Protein AF-H3HCV7-F1 (afdb_monomer_lite)

Structure (mmCIF, N/CA/C/O backbone):
data_AF-H3HCV7-F1
#
_entry.id   AF-H3HCV7-F1
#
loop_
_atom_site.group_PDB
_atom_site.id
_atom_site.type_symbol
_atom_site.label_atom_id
_atom_site.label_alt_id
_atom_site.label_comp_id
_atom_site.label_asym_id
_atom_site.label_entity_id
_atom_site.label_seq_id
_atom_site.pdbx_PDB_ins_code
_atom_site.Cartn_x
_atom_site.Cartn_y
_atom_site.Cartn_z
_atom_site.occupancy
_atom_site.B_iso_or_equiv
_atom_site.auth_seq_id
_atom_site.auth_comp_id
_atom_site.auth_asym_id
_atom_site.auth_atom_id
_atom_site.pdbx_PDB_model_num
ATOM 1 N N . MET A 1 1 ? 16.812 8.229 -3.608 1.00 71.81 1 MET A N 1
AT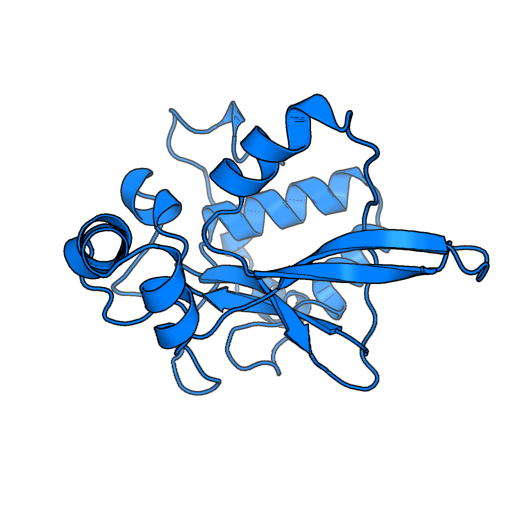OM 2 C CA . MET A 1 1 ? 15.689 8.668 -2.759 1.00 71.81 1 MET A CA 1
ATOM 3 C C . MET A 1 1 ? 15.309 7.477 -1.926 1.00 71.81 1 MET A C 1
ATOM 5 O O . MET A 1 1 ? 15.261 6.382 -2.473 1.00 71.81 1 MET A O 1
ATOM 9 N N . ASP A 1 2 ? 15.093 7.713 -0.645 1.00 94.00 2 ASP A N 1
ATOM 10 C CA . ASP A 1 2 ? 14.710 6.685 0.314 1.00 94.00 2 ASP A CA 1
ATOM 11 C C . ASP A 1 2 ? 13.186 6.682 0.446 1.00 94.00 2 ASP A C 1
ATOM 13 O O . ASP A 1 2 ? 12.531 7.689 0.150 1.00 94.00 2 ASP A O 1
ATOM 17 N N . PHE A 1 3 ? 12.616 5.552 0.851 1.00 97.62 3 PHE A N 1
ATOM 18 C CA . PHE A 1 3 ? 11.173 5.334 0.846 1.00 97.62 3 PHE A CA 1
ATOM 19 C C . PHE A 1 3 ? 10.727 4.634 2.123 1.00 97.62 3 PHE A C 1
ATOM 21 O O . PHE A 1 3 ? 11.498 3.933 2.776 1.00 97.62 3 PHE A O 1
ATOM 28 N N . ARG A 1 4 ? 9.438 4.761 2.430 1.00 97.75 4 ARG A N 1
ATOM 29 C CA . ARG A 1 4 ? 8.756 3.955 3.450 1.00 97.75 4 ARG A CA 1
ATOM 30 C C . ARG A 1 4 ? 7.468 3.361 2.901 1.00 97.75 4 ARG A C 1
ATOM 32 O O . ARG A 1 4 ? 6.893 3.910 1.960 1.00 97.75 4 ARG A O 1
ATOM 39 N N . ARG A 1 5 ? 6.987 2.293 3.536 1.00 98.25 5 ARG A N 1
ATOM 40 C CA . ARG A 1 5 ? 5.665 1.706 3.280 1.00 98.25 5 ARG A CA 1
ATOM 41 C C . ARG A 1 5 ? 4.616 2.342 4.190 1.00 98.25 5 ARG A C 1
ATOM 43 O O . ARG A 1 5 ? 4.835 2.437 5.398 1.00 98.25 5 ARG A O 1
ATOM 50 N N . VAL A 1 6 ? 3.477 2.753 3.632 1.00 98.31 6 VAL A N 1
ATOM 51 C CA . VAL A 1 6 ? 2.380 3.368 4.398 1.00 98.31 6 VAL A CA 1
ATOM 52 C C . VAL A 1 6 ? 1.021 2.821 3.972 1.00 98.31 6 VAL A C 1
ATOM 54 O O . VAL A 1 6 ? 0.750 2.664 2.779 1.00 98.31 6 VAL A O 1
ATOM 57 N N . PHE A 1 7 ? 0.139 2.591 4.942 1.00 98.62 7 PHE A N 1
ATOM 58 C CA . PHE A 1 7 ? -1.283 2.365 4.696 1.00 98.62 7 PHE A CA 1
ATOM 59 C C . PHE A 1 7 ? -2.032 3.703 4.696 1.00 98.62 7 PHE A C 1
ATOM 61 O O . PHE A 1 7 ? -2.565 4.111 5.727 1.00 98.62 7 PHE A O 1
ATOM 68 N N . ALA A 1 8 ? -2.045 4.409 3.559 1.00 96.75 8 ALA A N 1
ATOM 69 C CA . ALA A 1 8 ? -2.558 5.785 3.496 1.00 96.75 8 ALA A CA 1
ATOM 70 C C . ALA A 1 8 ? -3.374 6.136 2.242 1.00 96.75 8 ALA A C 1
ATOM 72 O O . ALA A 1 8 ? -3.483 7.311 1.914 1.00 96.75 8 ALA A O 1
ATOM 73 N N . HIS A 1 9 ? -3.931 5.161 1.525 1.00 97.69 9 HIS A N 1
ATOM 74 C CA . HIS A 1 9 ? -4.853 5.448 0.423 1.00 97.69 9 HIS A CA 1
ATOM 75 C C . HIS A 1 9 ? -5.924 4.360 0.314 1.00 97.69 9 HIS A C 1
ATOM 77 O O . HIS A 1 9 ? -5.607 3.188 0.519 1.00 97.69 9 HIS A O 1
ATOM 83 N N . PRO A 1 10 ? -7.184 4.694 0.004 1.00 97.38 10 PRO A N 1
ATOM 84 C CA . PRO A 1 10 ? -8.192 3.703 -0.323 1.00 97.38 10 PRO A CA 1
ATOM 85 C C . PRO A 1 10 ? -7.908 3.081 -1.691 1.00 97.38 10 PRO A C 1
ATOM 87 O O . PRO A 1 10 ? -7.696 3.796 -2.666 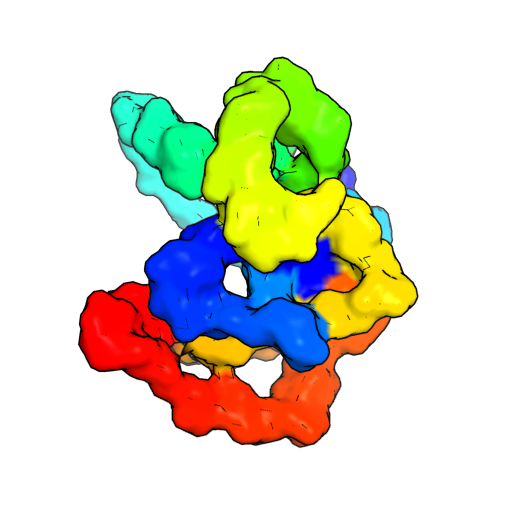1.00 97.38 10 PRO A O 1
ATOM 90 N N . ALA A 1 11 ? -7.986 1.755 -1.785 1.00 95.19 11 ALA A N 1
ATOM 91 C CA . ALA A 1 11 ? -8.005 1.071 -3.075 1.00 95.19 11 ALA A CA 1
ATOM 92 C C . ALA A 1 11 ? -9.456 0.833 -3.510 1.00 95.19 11 ALA A C 1
ATOM 94 O O . ALA A 1 11 ? -10.235 0.210 -2.780 1.00 95.19 11 ALA A O 1
ATOM 95 N N . SER A 1 12 ? -9.828 1.290 -4.709 1.00 94.94 12 SER A N 1
ATOM 96 C CA . SER A 1 12 ? -11.204 1.169 -5.234 1.00 94.94 12 SER A CA 1
ATOM 97 C C . SER A 1 12 ? -11.702 -0.282 -5.241 1.00 94.94 12 SER A C 1
ATOM 99 O O . SER A 1 12 ? -12.865 -0.574 -4.948 1.00 94.94 12 SER A O 1
ATOM 101 N N . ILE A 1 13 ? -10.789 -1.221 -5.491 1.00 95.44 13 ILE A N 1
ATOM 102 C CA . ILE A 1 13 ? -11.070 -2.654 -5.513 1.00 95.44 13 ILE A CA 1
ATOM 103 C C . ILE A 1 13 ? -11.541 -3.196 -4.152 1.00 95.44 13 ILE A C 1
ATOM 105 O O . ILE A 1 13 ? -12.277 -4.181 -4.114 1.00 95.44 13 ILE A O 1
ATOM 109 N N . PHE A 1 14 ? -11.182 -2.569 -3.026 1.00 97.44 14 PHE A N 1
ATOM 110 C CA . PHE A 1 14 ? -11.647 -3.002 -1.702 1.00 97.44 14 PHE A CA 1
ATOM 111 C C . PHE A 1 14 ? -13.138 -2.727 -1.494 1.00 97.44 14 PHE A C 1
ATOM 113 O O . PHE A 1 14 ? -13.819 -3.510 -0.830 1.00 97.44 14 PHE A O 1
ATOM 120 N N . PHE A 1 15 ? -13.660 -1.666 -2.108 1.00 96.75 15 PHE A N 1
ATOM 121 C CA . PHE A 1 15 ? -15.083 -1.337 -2.077 1.00 96.75 15 PHE A CA 1
ATOM 122 C C . PHE A 1 15 ? -15.879 -2.263 -2.992 1.00 96.75 15 PHE A C 1
ATOM 124 O O . PHE A 1 15 ? -16.868 -2.846 -2.559 1.00 96.75 15 PHE A O 1
ATOM 131 N N . GLN A 1 16 ? -15.381 -2.498 -4.210 1.00 94.62 16 GLN A N 1
ATOM 132 C CA . GLN A 1 16 ? -15.966 -3.460 -5.157 1.00 94.62 16 GLN A CA 1
ATOM 133 C C . GLN A 1 16 ? -16.077 -4.871 -4.557 1.00 94.62 16 GLN A C 1
ATOM 135 O O . GLN A 1 16 ? -17.024 -5.603 -4.831 1.00 94.62 16 GLN A O 1
ATOM 140 N N . ARG A 1 17 ? -15.104 -5.248 -3.719 1.00 95.31 17 ARG A N 1
ATOM 141 C CA . ARG A 1 17 ? -15.027 -6.547 -3.035 1.00 95.31 17 ARG A CA 1
ATOM 142 C C . ARG A 1 17 ? -15.766 -6.602 -1.696 1.00 95.31 17 ARG A C 1
ATOM 144 O O . ARG A 1 17 ? -15.820 -7.669 -1.088 1.00 95.31 17 ARG A O 1
ATOM 151 N N . GLY A 1 18 ? -16.302 -5.479 -1.218 1.00 95.81 18 GLY A N 1
ATOM 152 C CA . GLY A 1 18 ? -17.007 -5.405 0.062 1.00 95.81 18 GLY A CA 1
ATOM 153 C C . GLY A 1 18 ? -16.122 -5.677 1.284 1.00 95.81 18 GLY A C 1
ATOM 154 O O . GLY A 1 18 ? -16.603 -6.254 2.255 1.00 95.81 18 GLY A O 1
ATOM 155 N N . ILE A 1 19 ? -14.836 -5.308 1.233 1.00 97.31 19 ILE A N 1
ATOM 156 C CA . ILE A 1 19 ? -13.880 -5.479 2.348 1.00 97.31 19 ILE A CA 1
ATOM 157 C C . ILE A 1 19 ? -13.402 -4.154 2.962 1.00 97.31 19 ILE A C 1
ATOM 159 O O . ILE A 1 19 ? -12.715 -4.166 3.983 1.00 97.31 19 ILE A O 1
ATOM 163 N N . ALA A 1 20 ? -13.737 -3.018 2.348 1.00 97.56 20 ALA A N 1
ATOM 164 C CA . ALA A 1 20 ? -13.495 -1.692 2.912 1.00 97.56 20 ALA A CA 1
ATOM 165 C C . ALA A 1 20 ? -14.604 -1.297 3.898 1.00 97.56 20 ALA A C 1
ATOM 167 O O . ALA A 1 20 ? -15.781 -1.567 3.653 1.00 97.56 20 ALA A O 1
ATOM 168 N N . ASN A 1 21 ? -14.240 -0.591 4.971 1.00 97.12 21 ASN A N 1
ATOM 169 C CA . ASN A 1 21 ? -15.198 0.017 5.892 1.00 97.12 21 ASN A CA 1
ATOM 170 C C . ASN A 1 21 ? -15.039 1.542 5.905 1.00 97.12 21 ASN A C 1
ATOM 172 O O . ASN A 1 21 ? -14.111 2.082 6.505 1.00 97.12 21 ASN A O 1
ATOM 176 N N . LEU A 1 22 ? -15.972 2.241 5.255 1.00 95.44 22 LEU A N 1
ATOM 177 C CA . LEU A 1 22 ? -15.955 3.703 5.163 1.00 95.44 22 LEU A CA 1
ATOM 178 C C . LEU A 1 22 ? -16.253 4.376 6.514 1.00 95.44 22 LEU A C 1
ATOM 180 O O . LEU A 1 22 ? -15.704 5.435 6.805 1.00 95.44 22 LEU A O 1
ATOM 184 N N . GLN A 1 23 ? -17.086 3.758 7.360 1.00 95.88 23 GLN A N 1
ATOM 185 C CA . GLN A 1 23 ? -17.485 4.326 8.651 1.00 95.88 23 GLN A CA 1
ATOM 186 C C . GLN A 1 23 ? -16.317 4.352 9.644 1.00 95.88 23 GLN A C 1
ATOM 188 O O . GLN A 1 23 ? -16.138 5.339 10.355 1.00 95.88 23 GLN A O 1
ATOM 193 N N . THR A 1 24 ? -15.524 3.279 9.690 1.00 96.75 24 THR A N 1
ATOM 194 C CA . THR A 1 24 ? -14.337 3.179 10.559 1.00 96.75 24 THR A CA 1
ATOM 195 C C . THR A 1 24 ? -13.053 3.645 9.875 1.00 96.75 24 THR A C 1
ATOM 197 O O . THR A 1 24 ? -12.015 3.718 10.527 1.00 96.75 24 THR A O 1
ATOM 200 N N . LYS A 1 25 ? -13.116 3.967 8.575 1.00 97.75 25 LYS A N 1
ATOM 201 C CA . LYS A 1 25 ? -11.973 4.280 7.702 1.00 97.75 25 LYS A CA 1
ATOM 202 C C . LYS A 1 25 ? -10.953 3.140 7.570 1.00 97.75 25 LYS A C 1
ATOM 204 O O . LYS A 1 25 ? -9.824 3.384 7.147 1.00 97.75 25 LYS A O 1
ATOM 209 N N . GL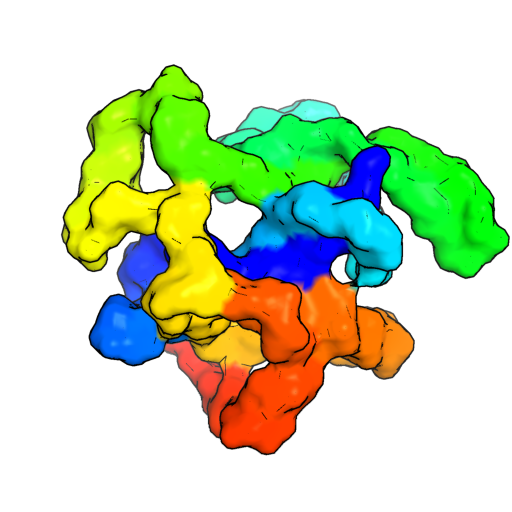U A 1 26 ? -11.333 1.901 7.881 1.00 98.25 26 GLU A N 1
ATOM 210 C CA . GLU A 1 26 ? -10.522 0.695 7.655 1.00 98.25 26 GLU A CA 1
ATOM 211 C C . GLU A 1 26 ? -10.597 0.291 6.177 1.00 98.25 26 GLU A C 1
ATOM 213 O O . GLU A 1 26 ? -11.314 -0.628 5.770 1.00 98.25 26 GLU A O 1
ATOM 218 N N . MET A 1 27 ? -9.884 1.044 5.346 1.00 98.00 27 MET A N 1
ATOM 219 C CA . MET A 1 27 ? -9.962 0.954 3.887 1.00 98.00 27 MET A CA 1
ATOM 220 C C . MET A 1 27 ? -8.629 1.214 3.187 1.00 98.00 27 MET A C 1
ATOM 222 O O . MET A 1 27 ? -8.572 1.120 1.963 1.00 98.00 27 MET A O 1
ATOM 226 N N . ALA A 1 28 ? -7.560 1.513 3.932 1.00 98.38 28 ALA A N 1
ATOM 227 C CA . ALA A 1 28 ? -6.265 1.759 3.324 1.00 98.38 28 ALA A CA 1
ATOM 228 C C . ALA A 1 28 ? -5.655 0.487 2.722 1.00 98.38 28 ALA A C 1
ATOM 230 O O . ALA A 1 28 ? -5.606 -0.571 3.359 1.00 98.38 28 ALA A O 1
ATOM 231 N N . SER A 1 29 ? -5.142 0.638 1.507 1.00 98.00 29 SER A N 1
ATOM 232 C CA . SER A 1 29 ? -4.155 -0.226 0.873 1.00 98.00 29 SER A CA 1
ATOM 233 C C . SER A 1 29 ? -2.743 0.297 1.157 1.00 98.00 29 SER A C 1
ATOM 235 O O . SER A 1 29 ? -2.559 1.325 1.812 1.00 98.00 29 SER A O 1
ATOM 237 N N . LEU A 1 30 ? -1.743 -0.448 0.698 1.00 97.75 30 LEU A N 1
ATOM 238 C CA . LEU A 1 30 ? -0.331 -0.232 0.977 1.00 97.75 30 LEU A CA 1
ATOM 239 C C . LEU A 1 30 ? 0.354 0.409 -0.229 1.00 97.75 30 LEU A C 1
ATOM 241 O O . LEU A 1 30 ? 0.240 -0.096 -1.341 1.00 97.75 30 LEU A O 1
ATOM 245 N N . SER A 1 31 ? 1.085 1.493 -0.005 1.00 97.38 31 SER A N 1
ATOM 246 C CA . SER A 1 31 ? 1.890 2.178 -1.023 1.00 97.38 31 SER A CA 1
ATOM 247 C C . SER A 1 31 ? 3.258 2.552 -0.467 1.00 97.38 31 SER A C 1
ATOM 249 O O . SER A 1 31 ? 3.463 2.535 0.751 1.00 97.38 31 SER A O 1
ATOM 251 N N . THR A 1 32 ? 4.177 2.972 -1.337 1.00 97.88 32 THR A N 1
ATOM 252 C CA . THR A 1 32 ? 5.385 3.683 -0.906 1.00 97.88 32 THR A CA 1
ATOM 253 C C . THR A 1 32 ? 5.230 5.194 -1.032 1.00 97.88 32 THR A C 1
ATOM 255 O O . THR A 1 32 ? 4.461 5.689 -1.856 1.00 97.88 32 THR A O 1
ATOM 258 N N . GLU A 1 33 ? 5.997 5.939 -0.241 1.00 96.88 33 GLU A N 1
ATOM 259 C CA . GLU A 1 33 ? 6.205 7.375 -0.436 1.00 96.88 33 GLU A CA 1
ATOM 260 C C . GLU A 1 33 ? 7.649 7.770 -0.078 1.00 96.88 33 GLU A C 1
ATOM 262 O O . GLU A 1 33 ? 8.292 7.049 0.697 1.00 96.88 33 GLU A O 1
ATOM 267 N N . PRO A 1 34 ? 8.179 8.880 -0.633 1.00 96.19 34 PRO A N 1
ATOM 268 C CA . PRO A 1 34 ? 9.510 9.365 -0.284 1.00 96.19 34 PRO A CA 1
ATOM 269 C C . PRO A 1 34 ? 9.648 9.622 1.221 1.00 96.19 34 PRO A C 1
ATOM 271 O O . PRO A 1 34 ? 8.826 10.315 1.820 1.00 96.19 34 PRO A O 1
ATOM 274 N N . ALA A 1 35 ? 10.707 9.087 1.820 1.00 96.75 35 ALA A N 1
ATOM 275 C CA . ALA A 1 35 ? 11.032 9.252 3.231 1.00 96.75 35 ALA A CA 1
ATOM 276 C C . ALA A 1 35 ? 12.553 9.124 3.433 1.00 96.75 35 ALA A C 1
ATOM 278 O O . ALA A 1 35 ? 13.062 8.007 3.525 1.00 96.75 35 ALA A O 1
ATOM 279 N N . PRO A 1 36 ? 13.294 10.252 3.464 1.00 96.31 36 PRO A N 1
ATOM 280 C CA . PRO A 1 36 ? 14.742 10.260 3.670 1.00 96.31 36 PRO A CA 1
ATOM 281 C C . PRO A 1 36 ? 15.166 9.482 4.920 1.00 96.31 36 PRO A C 1
ATOM 283 O O . PRO A 1 36 ? 14.603 9.687 5.993 1.00 96.31 36 PRO A O 1
ATOM 286 N N . GLY A 1 37 ? 16.178 8.624 4.787 1.00 95.56 37 GLY A N 1
ATOM 287 C CA . GLY A 1 37 ? 16.701 7.809 5.884 1.00 95.56 37 GLY A CA 1
ATOM 288 C C . GLY A 1 37 ? 15.889 6.551 6.206 1.00 95.56 37 GLY A C 1
ATOM 289 O O . GLY A 1 37 ? 16.254 5.837 7.137 1.00 95.56 37 GLY A O 1
ATOM 290 N N . CYS A 1 38 ? 14.816 6.258 5.465 1.00 96.75 38 CYS A N 1
ATOM 291 C CA . CYS A 1 38 ? 14.048 5.025 5.622 1.00 96.75 38 CYS A CA 1
ATOM 292 C C . CYS A 1 38 ? 14.505 3.933 4.645 1.00 96.75 38 CYS A C 1
ATOM 294 O O . CYS A 1 38 ? 14.814 4.186 3.482 1.00 96.75 38 CYS A O 1
ATOM 296 N N . SER A 1 39 ? 14.484 2.688 5.103 1.00 95.81 39 SER A N 1
ATOM 297 C CA . SER A 1 39 ? 14.668 1.502 4.272 1.00 95.81 39 SER A CA 1
ATOM 298 C C . SER A 1 39 ? 13.765 0.383 4.777 1.00 95.81 39 SER A C 1
ATOM 300 O O . SER A 1 39 ? 13.282 0.426 5.910 1.00 95.81 39 SER A O 1
ATOM 302 N N . PHE A 1 40 ? 13.488 -0.585 3.910 1.00 97.50 40 PHE A N 1
ATOM 303 C CA . PHE A 1 40 ? 12.664 -1.742 4.230 1.00 97.50 40 PHE A CA 1
ATOM 304 C C . PHE A 1 40 ? 12.965 -2.894 3.269 1.00 97.50 40 PHE A C 1
ATOM 306 O O . PHE A 1 40 ? 13.415 -2.663 2.142 1.00 97.50 40 PHE A O 1
ATOM 313 N N . LEU A 1 41 ? 12.700 -4.129 3.694 1.00 97.31 41 LEU A N 1
ATOM 314 C CA . LEU A 1 41 ? 12.868 -5.311 2.854 1.00 97.31 41 LEU A CA 1
ATOM 315 C C . LEU A 1 41 ? 11.754 -5.423 1.812 1.00 97.31 41 LEU A C 1
ATOM 317 O O . LEU A 1 41 ? 10.570 -5.186 2.081 1.00 97.31 41 LEU A O 1
ATOM 321 N N . VAL A 1 42 ? 12.147 -5.845 0.612 1.00 95.88 42 VAL A N 1
ATOM 322 C CA . VAL A 1 42 ? 11.265 -6.055 -0.538 1.00 95.88 42 VAL A CA 1
ATOM 323 C C . VAL A 1 42 ? 11.542 -7.403 -1.185 1.00 95.88 42 VAL A C 1
ATOM 325 O O . VAL A 1 42 ? 12.638 -7.947 -1.079 1.00 95.88 42 VAL A O 1
ATOM 328 N N . SER A 1 43 ? 10.550 -7.923 -1.900 1.00 94.94 43 SER A N 1
ATOM 329 C CA . SER A 1 43 ? 10.761 -8.985 -2.881 1.00 94.94 43 SER A CA 1
ATOM 330 C C . SER A 1 43 ? 10.846 -8.360 -4.267 1.00 94.94 43 SER A C 1
ATOM 332 O O . SER A 1 43 ? 9.998 -7.544 -4.631 1.00 94.94 43 SER A O 1
ATOM 334 N N . VAL A 1 44 ? 11.866 -8.744 -5.030 1.00 95.31 44 VAL A N 1
ATOM 335 C CA . VAL A 1 44 ? 12.048 -8.320 -6.420 1.00 95.31 44 VAL A CA 1
ATOM 336 C C . VAL A 1 44 ? 11.646 -9.481 -7.320 1.00 95.31 44 VAL A C 1
ATOM 338 O O . VAL A 1 44 ? 12.077 -10.611 -7.103 1.00 95.31 44 VAL A O 1
ATOM 341 N N . PHE A 1 45 ? 10.798 -9.204 -8.308 1.00 94.75 45 PHE A N 1
ATOM 342 C CA . PHE A 1 45 ? 10.299 -10.201 -9.249 1.00 94.75 45 PHE A CA 1
ATOM 343 C C . PHE A 1 45 ? 10.777 -9.870 -10.657 1.00 94.75 45 PHE A C 1
ATOM 345 O O . PHE A 1 45 ? 10.699 -8.720 -11.089 1.00 94.75 45 PHE A O 1
ATOM 352 N N . GLU A 1 46 ? 11.219 -10.892 -11.380 1.00 94.88 46 GLU A N 1
ATOM 353 C CA . GLU A 1 46 ? 11.444 -10.804 -12.817 1.00 94.88 46 GLU A CA 1
ATOM 354 C C . GLU A 1 46 ? 10.137 -11.133 -13.534 1.00 94.88 46 GLU A C 1
ATOM 356 O O . GLU A 1 46 ? 9.524 -12.176 -13.289 1.00 94.88 46 GLU A O 1
ATOM 361 N N . ILE A 1 47 ? 9.699 -10.231 -14.409 1.00 93.00 47 ILE A N 1
ATOM 362 C CA . ILE A 1 47 ? 8.529 -10.442 -15.256 1.00 93.00 47 ILE A CA 1
ATOM 363 C C . ILE A 1 47 ? 8.924 -10.288 -16.727 1.00 93.00 47 ILE A C 1
ATOM 365 O O . ILE A 1 47 ? 9.735 -9.415 -17.045 1.00 93.00 47 ILE A O 1
ATOM 369 N N . PRO A 1 48 ? 8.366 -11.112 -17.630 1.00 96.00 48 PRO A N 1
ATOM 370 C CA . PRO A 1 48 ? 8.497 -10.907 -19.066 1.00 96.00 48 PRO A CA 1
ATOM 371 C C . PRO A 1 48 ? 8.029 -9.506 -19.493 1.00 96.00 48 PRO A C 1
ATOM 373 O O . PRO A 1 48 ? 7.005 -9.014 -19.015 1.00 96.00 48 PRO A O 1
ATOM 376 N N . GLU A 1 49 ? 8.773 -8.859 -20.396 1.00 95.75 49 GLU A N 1
ATOM 377 C CA . GLU A 1 49 ? 8.467 -7.491 -20.846 1.00 95.75 49 GLU A CA 1
ATOM 378 C C . GLU A 1 49 ? 7.105 -7.381 -21.546 1.00 95.75 49 GLU A C 1
ATOM 380 O O . GLU A 1 49 ? 6.439 -6.350 -21.455 1.00 95.75 49 GLU A O 1
ATOM 385 N N . ASP A 1 50 ? 6.656 -8.446 -22.207 1.00 97.25 50 ASP A N 1
ATOM 386 C CA . ASP A 1 50 ? 5.351 -8.526 -22.863 1.00 97.25 50 ASP A CA 1
ATOM 387 C C . ASP A 1 50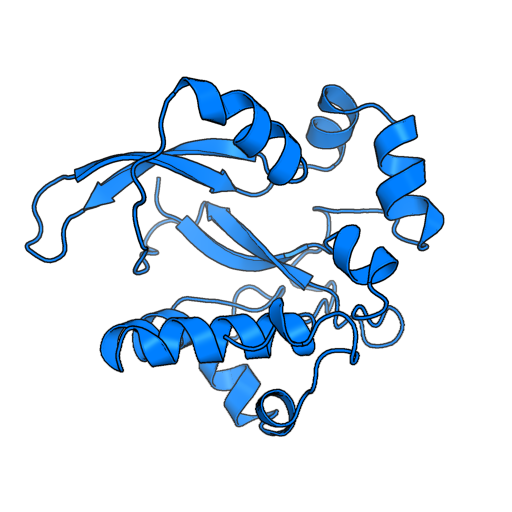 ? 4.174 -8.518 -21.875 1.00 97.25 50 ASP A C 1
ATOM 389 O O . ASP A 1 50 ? 3.063 -8.174 -22.273 1.00 97.25 50 ASP A O 1
ATOM 393 N N . LEU A 1 51 ? 4.414 -8.798 -20.587 1.00 96.62 51 LEU A N 1
ATOM 394 C CA . LEU A 1 51 ? 3.421 -8.684 -19.510 1.00 96.62 51 LEU A CA 1
ATOM 395 C C . LEU A 1 51 ? 3.428 -7.312 -18.810 1.00 96.62 51 LEU A C 1
ATOM 397 O O . LEU A 1 51 ? 2.628 -7.076 -17.901 1.00 96.62 51 LEU A O 1
ATOM 401 N N . LEU A 1 52 ? 4.306 -6.382 -19.209 1.00 95.50 52 LEU A N 1
ATOM 402 C CA . LEU A 1 52 ? 4.323 -5.028 -18.643 1.00 95.50 52 LEU A CA 1
ATOM 403 C C . LEU A 1 52 ? 3.003 -4.259 -18.830 1.00 95.50 52 LEU A C 1
ATOM 405 O O . LEU A 1 52 ? 2.607 -3.571 -17.887 1.00 95.50 52 LEU A O 1
ATOM 409 N N . PRO A 1 53 ? 2.290 -4.346 -19.973 1.00 95.94 53 PRO A N 1
ATOM 410 C CA . PRO A 1 53 ? 0.988 -3.696 -20.117 1.00 95.94 53 PRO A CA 1
ATOM 411 C C . PRO A 1 53 ? -0.017 -4.135 -19.042 1.00 95.94 53 PRO A C 1
ATOM 413 O O . PRO A 1 53 ? -0.617 -3.279 -18.391 1.00 95.94 53 PRO A O 1
ATOM 416 N N . ASP A 1 54 ? -0.113 -5.441 -18.780 1.00 95.75 54 ASP A N 1
ATOM 417 C CA . ASP A 1 54 ? -1.011 -6.010 -17.767 1.00 95.75 54 ASP A CA 1
ATOM 418 C C . ASP A 1 54 ? -0.627 -5.556 -16.353 1.00 95.75 54 ASP A C 1
ATOM 420 O O . ASP A 1 54 ? -1.487 -5.289 -15.511 1.00 95.75 54 ASP A O 1
ATOM 424 N N . PHE A 1 55 ? 0.676 -5.429 -16.083 1.00 95.25 55 PHE A N 1
ATOM 425 C CA . PHE A 1 55 ? 1.170 -4.845 -14.838 1.00 95.25 55 PHE A CA 1
ATOM 426 C C . PHE A 1 55 ? 0.691 -3.394 -14.672 1.00 95.25 55 PHE A C 1
ATOM 428 O O . PHE A 1 55 ? 0.142 -3.053 -13.626 1.00 95.25 55 PHE A O 1
ATOM 435 N N . TYR A 1 56 ? 0.828 -2.547 -15.697 1.00 94.75 56 TYR A N 1
ATOM 436 C CA . TYR A 1 56 ? 0.395 -1.145 -15.630 1.00 94.75 56 TYR A CA 1
ATOM 437 C C . TYR A 1 56 ? -1.124 -0.962 -15.536 1.00 94.75 56 TYR A C 1
ATOM 439 O O . TYR A 1 56 ? -1.586 0.046 -14.990 1.00 94.75 56 TYR A O 1
ATOM 447 N N . GLU A 1 57 ? -1.897 -1.892 -16.095 1.00 93.44 57 GLU A N 1
ATOM 448 C CA . GLU A 1 57 ? -3.353 -1.909 -15.961 1.00 93.44 57 GLU A CA 1
ATOM 449 C C . GLU A 1 57 ? -3.780 -2.355 -14.559 1.00 93.44 57 GLU A C 1
ATOM 451 O O . GLU A 1 57 ? -4.677 -1.758 -13.962 1.00 93.44 57 GLU A O 1
ATOM 456 N N . ARG A 1 58 ? -3.113 -3.367 -13.996 1.00 92.62 58 ARG A N 1
ATOM 457 C CA . ARG A 1 58 ? -3.405 -3.855 -12.645 1.00 92.62 58 ARG A CA 1
ATOM 458 C C . ARG A 1 58 ? -3.040 -2.839 -11.566 1.00 92.62 58 ARG A C 1
ATOM 460 O O . ARG A 1 58 ? -3.819 -2.641 -10.641 1.00 92.62 58 ARG A O 1
ATOM 467 N N . GLU A 1 59 ? -1.874 -2.212 -11.688 1.00 94.88 59 GLU A N 1
ATOM 468 C CA . GLU A 1 59 ? -1.340 -1.240 -10.724 1.00 94.88 59 GLU A CA 1
ATOM 469 C C . GLU A 1 59 ? -1.770 0.198 -11.059 1.00 94.88 59 GLU A C 1
ATOM 471 O O . GLU A 1 59 ? -1.059 1.157 -10.764 1.00 94.88 59 GLU A O 1
ATOM 476 N N . GLU A 1 60 ? -2.913 0.371 -11.733 1.00 93.06 60 GLU A N 1
ATOM 477 C CA . GLU A 1 60 ? -3.282 1.645 -12.355 1.00 93.06 60 GLU A CA 1
ATOM 478 C C . GLU A 1 60 ? -3.408 2.818 -11.384 1.00 93.06 60 GLU A C 1
ATOM 480 O O . GLU A 1 60 ? -3.196 3.964 -11.799 1.00 93.06 60 GLU A O 1
ATOM 485 N N . GLU A 1 61 ? -3.723 2.500 -10.125 1.00 93.88 61 GLU A N 1
ATOM 486 C CA . GLU A 1 61 ? -3.848 3.446 -9.023 1.00 93.88 61 GLU A CA 1
ATOM 487 C C . GLU A 1 61 ? -2.500 4.034 -8.600 1.00 93.88 61 GLU A C 1
ATOM 489 O O . GLU A 1 61 ? -2.483 5.136 -8.066 1.00 93.88 61 GLU A O 1
ATOM 494 N N . PHE A 1 62 ? -1.374 3.373 -8.893 1.00 96.81 62 PHE A N 1
ATOM 495 C CA . PHE A 1 62 ? -0.037 3.765 -8.445 1.00 96.81 62 PHE A CA 1
ATOM 496 C C . PHE A 1 62 ? 0.768 4.525 -9.491 1.00 96.81 62 PHE A C 1
ATOM 498 O O . PHE A 1 62 ? 0.624 4.340 -10.704 1.00 96.81 62 PHE A O 1
ATOM 505 N N . GLN A 1 63 ? 1.659 5.390 -9.010 1.00 96.44 63 GLN A N 1
ATOM 506 C CA . GLN A 1 63 ? 2.692 5.987 -9.835 1.00 96.44 63 GLN A CA 1
ATOM 507 C C . GLN A 1 63 ? 3.816 4.964 -9.906 1.00 96.44 63 GLN A C 1
ATOM 509 O O . GLN A 1 63 ? 4.374 4.573 -8.881 1.00 96.44 63 GLN A O 1
ATOM 514 N N . ILE A 1 64 ? 4.148 4.504 -11.108 1.00 96.50 64 ILE A N 1
ATOM 515 C CA . ILE A 1 64 ? 5.239 3.549 -11.274 1.00 96.50 64 ILE A CA 1
ATOM 516 C C . ILE A 1 64 ? 6.534 4.312 -11.494 1.00 96.50 64 ILE A C 1
ATOM 518 O O . ILE A 1 64 ? 6.683 5.030 -12.485 1.00 96.50 64 ILE A O 1
ATOM 522 N N . ILE A 1 65 ? 7.480 4.126 -10.580 1.00 96.06 65 ILE A N 1
ATOM 523 C CA . ILE A 1 65 ? 8.813 4.715 -10.666 1.00 96.06 65 ILE A CA 1
ATOM 524 C C . ILE A 1 65 ? 9.879 3.638 -10.809 1.00 96.06 65 ILE A C 1
ATOM 526 O O . ILE A 1 65 ? 9.681 2.476 -10.458 1.00 96.06 65 ILE A O 1
ATOM 530 N N . ARG A 1 66 ? 11.037 4.058 -11.310 1.00 96.12 66 ARG A N 1
ATOM 531 C CA . ARG A 1 66 ? 12.264 3.270 -11.317 1.00 96.12 66 ARG A CA 1
ATOM 532 C C . ARG A 1 66 ? 13.015 3.510 -10.010 1.00 96.12 66 ARG A C 1
ATOM 534 O O . ARG A 1 66 ? 13.322 4.655 -9.681 1.00 96.12 66 ARG A O 1
ATOM 541 N N . ALA A 1 67 ? 13.293 2.445 -9.269 1.00 95.50 67 ALA A N 1
ATOM 542 C CA . ALA A 1 67 ? 14.023 2.493 -8.008 1.00 95.50 67 ALA A CA 1
ATOM 543 C C . ALA A 1 67 ? 15.130 1.438 -7.993 1.00 95.50 67 ALA A C 1
ATOM 545 O O . ALA A 1 67 ? 14.980 0.346 -8.536 1.00 95.50 67 ALA A O 1
ATOM 546 N N . ARG A 1 68 ? 16.260 1.771 -7.370 1.00 94.88 68 ARG A N 1
ATOM 547 C CA . ARG A 1 68 ? 17.371 0.839 -7.183 1.00 94.88 68 ARG A CA 1
ATOM 548 C C . ARG A 1 68 ? 17.252 0.186 -5.813 1.00 94.88 68 ARG A C 1
ATOM 550 O O . ARG A 1 68 ? 16.978 0.881 -4.839 1.00 94.88 68 ARG A O 1
ATOM 557 N N . PHE A 1 69 ? 17.484 -1.118 -5.749 1.00 95.56 69 PHE A N 1
ATOM 558 C CA . PHE A 1 69 ? 17.515 -1.866 -4.495 1.00 95.56 69 PHE A CA 1
ATOM 559 C C . PHE A 1 69 ? 18.941 -2.310 -4.154 1.00 95.56 69 PHE A C 1
ATOM 561 O O . PHE A 1 69 ? 19.864 -2.185 -4.963 1.00 95.56 69 PHE A O 1
ATOM 568 N N . HIS A 1 70 ? 19.116 -2.816 -2.939 1.00 95.44 70 HIS A N 1
ATOM 569 C CA . HIS A 1 70 ? 20.337 -3.476 -2.500 1.00 95.44 70 HIS A CA 1
ATOM 570 C C . HIS A 1 70 ? 20.021 -4.934 -2.184 1.00 95.44 70 HIS A C 1
ATOM 572 O O . HIS A 1 70 ? 18.967 -5.238 -1.626 1.00 95.44 70 HIS A O 1
ATOM 578 N N . GLU A 1 71 ? 20.934 -5.818 -2.558 1.00 95.56 71 GLU A N 1
ATOM 579 C CA . GLU A 1 71 ? 20.907 -7.221 -2.164 1.00 95.56 71 GLU A CA 1
ATOM 580 C C . GLU A 1 71 ? 21.133 -7.344 -0.650 1.00 95.56 71 GLU A C 1
ATOM 582 O O . GLU A 1 71 ? 21.741 -6.469 -0.027 1.00 95.56 71 GLU A O 1
ATOM 587 N N . LEU A 1 72 ? 20.708 -8.461 -0.052 1.00 93.25 72 LEU A N 1
ATOM 588 C CA . LEU A 1 72 ? 20.888 -8.707 1.389 1.00 93.25 72 LEU A CA 1
ATOM 589 C C . LEU A 1 72 ? 22.366 -8.773 1.815 1.00 93.25 72 LEU A C 1
ATOM 591 O O . LEU A 1 72 ? 22.691 -8.512 2.969 1.00 93.25 72 LEU A O 1
ATOM 595 N N . ASP A 1 73 ? 23.268 -9.085 0.883 1.00 94.75 73 ASP A N 1
ATOM 596 C CA . ASP A 1 73 ? 24.721 -9.068 1.097 1.00 94.75 73 ASP A CA 1
ATOM 597 C C . ASP A 1 73 ? 25.348 -7.662 0.952 1.00 94.75 73 ASP A C 1
ATOM 599 O O . ASP A 1 73 ? 26.566 -7.506 1.045 1.00 94.75 73 ASP A O 1
ATOM 603 N N . GLY A 1 74 ? 24.526 -6.632 0.725 1.00 92.06 74 GLY A N 1
ATOM 604 C CA . GLY A 1 74 ? 24.938 -5.239 0.578 1.00 92.06 74 GLY A CA 1
ATOM 605 C C . GLY A 1 74 ? 25.356 -4.842 -0.839 1.00 92.06 74 GLY A C 1
ATOM 606 O O . GLY A 1 74 ? 25.631 -3.660 -1.080 1.00 92.06 74 GLY A O 1
ATOM 607 N N . ARG A 1 75 ? 25.387 -5.774 -1.804 1.00 95.94 75 ARG A N 1
ATOM 608 C CA . ARG A 1 75 ? 25.640 -5.421 -3.206 1.00 95.94 75 ARG A CA 1
ATOM 609 C C . ARG A 1 75 ? 24.530 -4.527 -3.744 1.00 95.94 75 ARG A C 1
ATOM 611 O O . ARG A 1 75 ? 23.366 -4.617 -3.369 1.00 95.94 75 ARG A O 1
ATOM 618 N N . VAL A 1 76 ? 24.909 -3.645 -4.658 1.00 94.06 76 VAL A N 1
ATOM 619 C CA . VAL A 1 76 ? 23.958 -2.797 -5.373 1.00 94.06 76 VAL A CA 1
ATOM 620 C C . VAL A 1 76 ? 23.199 -3.664 -6.376 1.00 94.06 76 VAL A C 1
ATOM 622 O O . VAL A 1 76 ? 23.820 -4.279 -7.244 1.00 94.06 76 VAL A O 1
ATOM 625 N N . GLY A 1 77 ? 21.876 -3.708 -6.242 1.00 92.94 77 GLY A N 1
ATOM 626 C CA . GLY A 1 77 ? 20.979 -4.413 -7.147 1.00 92.94 77 GLY A CA 1
ATOM 627 C C . GLY A 1 77 ? 20.701 -3.633 -8.433 1.00 92.94 77 GLY A C 1
ATOM 628 O O . GLY A 1 77 ? 21.178 -2.509 -8.643 1.00 92.94 77 GLY A O 1
ATOM 629 N N . ALA A 1 78 ? 19.907 -4.246 -9.309 1.00 93.44 78 ALA A N 1
ATOM 630 C CA . ALA A 1 78 ? 19.430 -3.612 -10.531 1.00 93.44 78 ALA A CA 1
ATOM 631 C C . ALA A 1 78 ? 18.392 -2.508 -10.240 1.00 93.44 78 ALA A C 1
ATOM 633 O O . ALA A 1 78 ? 17.993 -2.251 -9.102 1.00 93.44 78 ALA A O 1
ATOM 634 N N . GLU A 1 79 ? 17.960 -1.828 -11.297 1.00 95.12 79 GLU A N 1
ATOM 635 C CA . GLU A 1 79 ? 16.800 -0.944 -11.235 1.00 95.12 79 GLU A CA 1
ATOM 636 C C . GLU A 1 79 ? 15.521 -1.765 -11.438 1.00 95.12 79 GLU A C 1
ATOM 638 O O . GLU A 1 79 ? 15.456 -2.600 -12.337 1.00 95.12 79 GLU A O 1
ATOM 643 N N . ALA A 1 80 ? 14.513 -1.523 -10.605 1.00 96.44 80 ALA A N 1
ATOM 644 C CA . ALA A 1 80 ? 13.227 -2.205 -10.628 1.00 96.44 80 ALA A CA 1
ATOM 645 C C . ALA A 1 80 ? 12.071 -1.196 -10.684 1.00 96.44 80 ALA A C 1
ATOM 647 O O . ALA A 1 80 ? 12.235 -0.013 -10.368 1.00 96.44 80 ALA A O 1
ATOM 648 N N . LEU A 1 81 ? 10.893 -1.673 -11.089 1.00 96.88 81 LEU A N 1
ATOM 649 C CA . LEU A 1 81 ? 9.657 -0.896 -11.044 1.00 96.88 81 LEU A CA 1
ATOM 650 C C . LEU A 1 81 ? 9.038 -0.985 -9.646 1.00 96.88 81 LEU A C 1
ATOM 652 O O . LEU A 1 81 ? 8.906 -2.074 -9.093 1.00 96.88 81 LEU A O 1
ATOM 656 N N . MET A 1 82 ? 8.640 0.159 -9.093 1.00 96.81 82 MET A N 1
ATOM 657 C CA . MET A 1 82 ? 8.030 0.261 -7.768 1.00 96.81 82 MET A CA 1
ATOM 658 C C . MET A 1 82 ? 6.767 1.121 -7.805 1.00 96.81 82 MET A C 1
ATOM 660 O O . MET A 1 82 ? 6.747 2.182 -8.432 1.00 96.81 82 MET A O 1
ATOM 664 N N . CYS A 1 83 ? 5.732 0.663 -7.100 1.00 97.12 83 CYS A N 1
ATOM 665 C CA . CYS A 1 83 ? 4.463 1.361 -6.922 1.00 97.12 83 CYS A CA 1
ATOM 666 C C . CYS A 1 83 ? 4.563 2.411 -5.805 1.00 97.12 83 CYS A C 1
ATOM 668 O O . CYS A 1 83 ? 4.617 2.062 -4.625 1.00 97.12 83 CYS A O 1
ATOM 670 N N . THR A 1 84 ? 4.544 3.694 -6.168 1.00 96.88 84 THR A N 1
ATOM 671 C CA . THR A 1 84 ? 4.518 4.824 -5.229 1.00 96.88 84 THR A CA 1
ATOM 672 C C . THR A 1 84 ? 3.214 5.613 -5.339 1.00 96.88 84 THR A C 1
ATOM 674 O O . THR A 1 84 ? 2.445 5.455 -6.287 1.00 96.88 84 THR A O 1
ATOM 677 N N . ARG A 1 85 ? 2.935 6.448 -4.336 1.00 95.38 85 ARG A N 1
ATOM 678 C CA . ARG A 1 85 ? 1.778 7.353 -4.346 1.00 95.38 85 ARG A CA 1
ATOM 679 C C . ARG A 1 85 ? 1.814 8.351 -5.511 1.00 95.38 85 ARG A C 1
ATOM 681 O O . ARG A 1 85 ? 2.893 8.812 -5.876 1.00 95.38 85 ARG A O 1
ATOM 688 N N . TRP A 1 86 ? 0.638 8.741 -6.001 1.00 93.81 86 TRP A N 1
ATOM 689 C CA . TRP A 1 86 ? 0.439 9.956 -6.807 1.00 93.81 86 TRP A CA 1
ATOM 690 C C . TRP A 1 86 ? 0.005 11.145 -5.922 1.00 93.81 86 TRP A C 1
ATOM 692 O O . TRP A 1 86 ? -0.054 11.044 -4.686 1.00 93.81 86 TRP A O 1
ATOM 702 N N . SER A 1 87 ? -0.352 12.261 -6.564 1.00 96.12 87 SER A N 1
ATOM 703 C CA . SER A 1 87 ? -1.467 13.121 -6.145 1.00 96.12 87 SER A CA 1
ATOM 704 C C . SER A 1 87 ? -2.774 12.794 -6.898 1.00 96.12 87 SER A C 1
ATOM 706 O O . SER A 1 87 ? -2.763 12.134 -7.940 1.00 96.12 87 SER A O 1
ATOM 708 N N . ASP A 1 88 ? -3.921 13.262 -6.398 1.00 97.19 88 ASP A N 1
ATOM 709 C CA . ASP A 1 88 ? -5.203 13.076 -7.099 1.00 97.19 88 ASP A CA 1
ATOM 710 C C . ASP A 1 88 ? -5.228 13.815 -8.440 1.00 97.19 88 ASP A C 1
ATOM 712 O O . ASP A 1 88 ? -5.749 13.297 -9.424 1.00 97.19 88 ASP A O 1
ATOM 7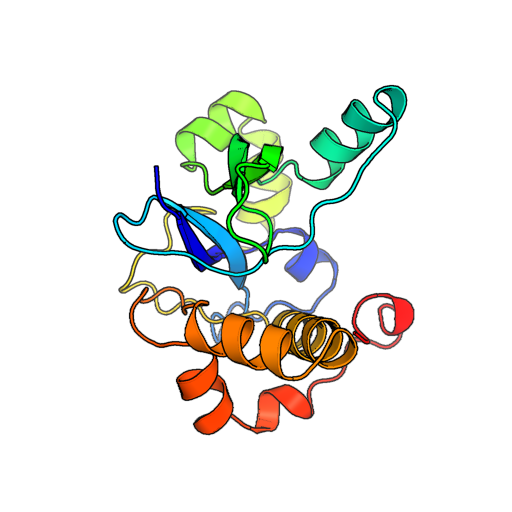16 N N . GLU A 1 89 ? -4.622 15.002 -8.509 1.00 97.75 89 GLU A N 1
ATOM 717 C CA . GLU A 1 89 ? -4.535 15.800 -9.732 1.00 97.75 89 GLU A CA 1
ATOM 718 C C . GLU A 1 89 ? -3.760 15.057 -10.818 1.00 97.75 89 GLU A C 1
ATOM 720 O O . GLU A 1 89 ? -4.189 15.015 -11.970 1.00 97.75 89 GLU A O 1
ATOM 725 N N . GLU A 1 90 ? -2.632 14.444 -10.459 1.00 96.81 90 GLU A N 1
ATOM 726 C CA . GLU A 1 90 ? -1.834 13.670 -11.401 1.00 96.81 90 GLU A CA 1
ATOM 727 C C . GLU A 1 90 ? -2.553 12.382 -11.836 1.00 96.81 90 GLU A C 1
ATOM 729 O O . GLU A 1 90 ? -2.544 12.045 -13.024 1.00 96.81 90 GLU A O 1
ATOM 734 N N . TYR A 1 91 ? -3.233 11.697 -10.907 1.00 97.38 91 TYR A N 1
ATOM 735 C CA . TYR A 1 91 ? -4.065 10.535 -11.225 1.00 97.38 91 TYR A CA 1
ATOM 736 C C . TYR A 1 91 ? -5.182 10.907 -12.208 1.00 97.38 91 TYR A C 1
ATOM 738 O O . TYR A 1 91 ? -5.327 10.269 -13.251 1.00 97.38 91 TYR A O 1
ATOM 746 N N . ILE A 1 92 ? -5.934 11.976 -11.928 1.00 97.69 92 ILE A N 1
ATOM 747 C CA . ILE A 1 92 ? -7.029 12.458 -12.779 1.00 97.69 92 ILE A CA 1
ATOM 748 C C . ILE A 1 92 ? -6.492 12.932 -14.132 1.00 97.69 92 ILE A C 1
ATOM 750 O O . ILE A 1 92 ? -7.074 12.602 -15.164 1.00 97.69 92 ILE A O 1
ATOM 754 N N . ALA A 1 93 ? -5.360 13.636 -14.171 1.00 97.44 93 ALA A N 1
ATOM 755 C CA . ALA A 1 93 ? -4.729 14.041 -15.426 1.00 97.44 93 ALA A CA 1
ATOM 756 C C . ALA A 1 93 ? -4.318 12.832 -16.284 1.00 97.44 93 ALA A C 1
ATOM 758 O O . ALA A 1 93 ? -4.382 12.889 -17.513 1.00 97.44 93 ALA A O 1
ATOM 759 N N . LYS A 1 94 ? -3.909 11.727 -15.648 1.00 95.38 94 LYS A N 1
ATOM 760 C CA . LYS A 1 94 ? -3.471 10.506 -16.331 1.00 95.38 94 LYS A CA 1
ATOM 761 C C . LYS A 1 94 ? -4.621 9.580 -16.737 1.00 95.38 94 LYS A C 1
ATOM 763 O O . LYS A 1 94 ? -4.541 8.962 -17.798 1.00 95.38 94 LYS A O 1
ATOM 768 N N . ARG A 1 95 ? -5.640 9.428 -15.886 1.00 95.12 95 ARG A N 1
ATOM 769 C CA . ARG A 1 95 ? -6.714 8.419 -16.001 1.00 95.12 95 ARG A CA 1
ATOM 770 C C . ARG A 1 95 ? -8.076 9.003 -16.375 1.00 95.12 95 ARG A C 1
ATOM 772 O O . ARG A 1 95 ? -8.951 8.253 -16.805 1.00 95.12 95 ARG A O 1
ATOM 779 N N . GLY A 1 96 ? -8.243 10.315 -16.250 1.00 97.19 96 GLY A N 1
ATOM 780 C CA . GLY A 1 96 ? -9.482 11.036 -16.521 1.00 97.19 96 GLY A CA 1
ATOM 781 C C . GLY A 1 96 ? -10.417 11.118 -15.314 1.00 97.19 96 GLY A C 1
ATOM 782 O O . GLY A 1 96 ? -10.449 10.229 -14.459 1.00 97.19 96 GLY A O 1
ATOM 783 N N . GLN A 1 97 ? -11.218 12.187 -15.281 1.00 97.94 97 GLN A N 1
ATOM 784 C CA . GLN A 1 97 ? -12.216 12.426 -14.234 1.00 97.94 97 GLN A CA 1
ATOM 785 C C . GLN A 1 97 ? -13.252 11.298 -14.164 1.00 97.94 97 GLN A C 1
ATOM 787 O O . GLN A 1 97 ? -13.592 10.862 -13.071 1.00 97.94 97 GLN A O 1
ATOM 792 N N . ASP A 1 98 ? -13.698 10.775 -15.309 1.00 98.06 98 ASP A N 1
ATOM 793 C CA . ASP A 1 98 ? -14.696 9.698 -15.356 1.00 98.06 98 ASP A CA 1
ATOM 794 C C . ASP A 1 98 ? -14.206 8.430 -14.641 1.00 98.06 98 ASP A C 1
ATOM 796 O O . ASP A 1 98 ? -14.960 7.790 -13.909 1.00 98.06 98 ASP A O 1
ATOM 800 N N . THR A 1 99 ? -12.921 8.086 -14.795 1.00 96.69 99 THR A N 1
ATOM 801 C CA . THR A 1 99 ? -12.317 6.942 -14.098 1.00 96.69 99 THR A CA 1
ATOM 802 C C . THR A 1 99 ? -12.318 7.164 -12.589 1.00 96.69 99 THR A C 1
ATOM 804 O O . THR A 1 99 ? -12.707 6.266 -11.841 1.00 96.69 99 THR A O 1
ATOM 807 N N . PHE A 1 100 ? -11.924 8.359 -12.138 1.00 97.88 100 PHE A N 1
ATOM 808 C CA . PHE A 1 100 ? -11.963 8.722 -10.723 1.00 97.88 100 PHE A CA 1
ATOM 809 C C . PHE A 1 100 ? -13.391 8.647 -10.164 1.00 97.88 100 PHE A C 1
ATOM 811 O O . PHE A 1 100 ? -13.624 8.044 -9.114 1.00 97.88 100 PHE A O 1
ATOM 818 N N . ASP A 1 101 ? -14.361 9.194 -10.896 1.00 98.25 101 ASP A N 1
ATOM 819 C CA . ASP A 1 101 ? -15.754 9.242 -10.471 1.00 98.25 101 ASP A CA 1
ATOM 820 C C . ASP A 1 101 ? -16.353 7.832 -10.334 1.00 98.25 101 ASP A C 1
ATOM 822 O O . ASP A 1 101 ? -16.989 7.519 -9.327 1.00 98.25 101 ASP A O 1
ATOM 826 N N . ILE A 1 102 ? -16.091 6.951 -11.303 1.00 97.06 102 ILE A N 1
ATOM 827 C CA . ILE A 1 102 ? -16.570 5.562 -11.293 1.00 97.06 102 ILE A CA 1
ATOM 828 C C . ILE A 1 102 ? -15.894 4.738 -10.191 1.00 97.06 102 ILE A C 1
ATOM 830 O O . ILE A 1 102 ? -16.553 3.940 -9.523 1.00 97.06 102 ILE A O 1
ATOM 834 N N . LYS A 1 103 ? -14.576 4.885 -10.012 1.00 96.38 103 LYS A N 1
ATOM 835 C CA . LYS A 1 103 ? -13.806 4.018 -9.108 1.00 96.38 103 LYS A CA 1
ATOM 836 C C . LYS A 1 103 ? -13.806 4.478 -7.657 1.00 96.38 103 LYS A C 1
ATOM 838 O O . LYS A 1 103 ? -13.684 3.626 -6.782 1.00 96.38 103 LYS A O 1
ATOM 843 N N . TYR A 1 104 ? -13.938 5.775 -7.397 1.00 97.44 104 TYR A N 1
ATOM 844 C CA . TYR A 1 104 ? -13.766 6.342 -6.058 1.00 97.44 104 TYR A CA 1
ATOM 845 C C . TYR A 1 104 ? -14.992 7.144 -5.623 1.00 97.44 104 TYR A C 1
ATOM 847 O O . TYR A 1 104 ? -15.606 6.811 -4.607 1.00 97.44 104 TYR A O 1
ATOM 855 N N . LYS A 1 105 ? -15.427 8.128 -6.417 1.00 97.50 105 LYS A N 1
ATOM 856 C CA . LYS A 1 105 ? -16.557 8.996 -6.042 1.00 97.50 105 LYS A CA 1
ATOM 857 C C . LYS A 1 105 ? -17.871 8.235 -5.880 1.00 97.50 105 LYS A C 1
ATOM 859 O O . LYS A 1 105 ? -18.646 8.536 -4.975 1.00 97.50 105 LYS A O 1
ATOM 864 N N . ALA A 1 106 ? -18.092 7.195 -6.685 1.00 97.25 106 ALA A N 1
ATOM 865 C CA . ALA A 1 106 ? -19.232 6.285 -6.558 1.00 97.25 106 ALA A CA 1
ATOM 866 C C . ALA A 1 106 ? -19.320 5.591 -5.182 1.00 97.25 106 ALA A C 1
ATOM 868 O O . ALA A 1 106 ? -20.405 5.180 -4.774 1.00 97.25 106 ALA A O 1
ATOM 869 N N . TYR A 1 107 ? -18.204 5.497 -4.450 1.00 96.69 107 TYR A N 1
ATOM 870 C CA . TYR A 1 107 ? -18.131 4.955 -3.089 1.00 96.69 107 TYR A CA 1
ATOM 871 C C . TYR A 1 107 ? -18.054 6.040 -2.004 1.00 96.69 107 TYR A C 1
ATOM 873 O O . TYR A 1 107 ? -17.794 5.726 -0.844 1.00 96.69 107 TYR A O 1
ATOM 881 N N . GLY A 1 108 ? -18.284 7.309 -2.358 1.00 95.94 108 GLY A N 1
ATOM 882 C CA . GLY A 1 108 ? -18.225 8.435 -1.424 1.00 95.94 108 GLY A CA 1
ATOM 883 C C . GLY A 1 108 ? -16.805 8.880 -1.072 1.00 95.94 108 GLY A C 1
ATOM 884 O O . GLY A 1 108 ? -16.601 9.461 -0.009 1.00 95.94 108 GLY A O 1
ATOM 885 N N . LEU A 1 109 ? -15.821 8.584 -1.927 1.00 96.94 109 LEU A N 1
ATOM 886 C CA . LEU A 1 109 ? -14.448 9.055 -1.764 1.00 96.94 109 LEU A CA 1
ATOM 887 C C . LEU A 1 109 ? -14.201 10.284 -2.638 1.00 96.94 109 LEU A C 1
ATOM 889 O O . LEU A 1 109 ? -14.276 10.202 -3.863 1.00 96.94 109 LEU A O 1
ATOM 893 N N . ASP A 1 110 ? -13.832 11.392 -2.004 1.00 96.12 110 ASP A N 1
ATOM 894 C CA . ASP A 1 110 ? -13.433 12.622 -2.697 1.00 96.12 110 ASP A CA 1
ATOM 895 C C . ASP A 1 110 ? -11.920 12.698 -2.955 1.00 96.12 110 ASP A C 1
ATOM 897 O O . ASP A 1 110 ? -11.446 13.647 -3.572 1.00 96.12 110 ASP A O 1
ATOM 901 N N . THR A 1 111 ? -11.150 11.709 -2.486 1.00 97.12 111 THR A N 1
ATOM 902 C CA . THR A 1 111 ? -9.691 11.674 -2.625 1.00 97.12 111 THR A CA 1
ATOM 903 C C . THR A 1 111 ? -9.122 10.253 -2.547 1.00 97.12 111 THR A C 1
ATOM 905 O O . THR A 1 111 ? -9.615 9.418 -1.776 1.00 97.12 111 THR A O 1
ATOM 908 N N . ILE A 1 112 ? -8.061 9.987 -3.318 1.00 97.12 112 ILE A N 1
ATOM 909 C CA . ILE A 1 112 ? -7.238 8.769 -3.229 1.00 97.12 112 ILE A CA 1
ATOM 910 C C . ILE A 1 112 ? -5.993 9.065 -2.388 1.00 97.12 112 ILE A C 1
ATOM 912 O O . ILE A 1 112 ? -5.679 8.331 -1.456 1.00 97.12 112 ILE A O 1
ATOM 916 N N . TRP A 1 113 ? -5.292 10.161 -2.680 1.00 97.31 113 TRP A N 1
ATOM 917 C CA . TRP A 1 113 ? -3.952 10.445 -2.151 1.00 97.31 113 TRP A CA 1
ATOM 918 C C . TRP A 1 113 ? -3.889 11.606 -1.146 1.00 97.31 113 TRP A C 1
ATOM 920 O O . TRP A 1 113 ? -2.819 11.902 -0.605 1.00 97.31 113 TRP A O 1
ATOM 930 N N . GLY A 1 114 ? -5.021 12.247 -0.856 1.00 95.88 114 GLY A N 1
ATOM 931 C CA . GLY A 1 114 ? -5.179 13.346 0.103 1.00 95.88 114 GLY A CA 1
ATOM 932 C C . GLY A 1 114 ? -5.338 12.910 1.564 1.00 95.88 114 GLY A C 1
ATOM 933 O O . GLY A 1 114 ? -5.603 13.739 2.430 1.00 95.88 114 GLY A O 1
ATOM 934 N N . TRP A 1 115 ? -5.165 11.622 1.869 1.00 95.75 115 TRP A N 1
ATOM 935 C CA . TRP A 1 115 ? -5.217 11.099 3.235 1.00 95.75 115 TRP A CA 1
ATOM 936 C C . TRP A 1 115 ? -3.895 11.363 3.970 1.00 95.75 115 TRP A C 1
ATOM 938 O O . TRP A 1 115 ? -2.933 10.585 3.921 1.00 95.75 115 TRP A O 1
ATOM 948 N N . ASP A 1 116 ? -3.841 12.508 4.645 1.00 92.75 116 ASP A N 1
ATOM 949 C CA . ASP A 1 116 ? -2.699 12.950 5.443 1.00 92.75 116 ASP A CA 1
ATOM 950 C C . ASP A 1 116 ? -2.635 12.287 6.834 1.00 92.75 116 ASP A C 1
ATOM 952 O O . ASP A 1 116 ? -3.403 11.375 7.160 1.00 92.75 116 ASP A O 1
ATOM 956 N N . ALA A 1 117 ? -1.697 12.750 7.665 1.00 94.00 117 ALA A N 1
ATOM 957 C CA . ALA A 1 117 ? -1.468 12.204 8.998 1.00 94.00 117 ALA A CA 1
ATOM 958 C C . ALA A 1 117 ? -2.623 12.432 9.994 1.00 94.00 117 ALA A C 1
ATOM 960 O O . ALA A 1 117 ? -2.683 11.758 11.018 1.00 94.00 117 ALA A O 1
ATOM 961 N N . GLN A 1 118 ? -3.543 13.357 9.710 1.00 95.44 118 GLN A N 1
ATOM 962 C CA . GLN A 1 118 ? -4.699 13.672 10.558 1.00 95.44 118 GLN A CA 1
ATOM 963 C C . GLN A 1 118 ? -5.986 13.012 10.055 1.00 95.44 118 GLN A C 1
ATOM 965 O O . GLN A 1 118 ? -7.003 12.999 10.749 1.00 95.44 118 GLN A O 1
ATOM 970 N N . SER A 1 119 ? -5.946 12.435 8.856 1.00 95.88 119 SER A N 1
ATOM 971 C CA . SER A 1 119 ? -7.104 11.854 8.189 1.00 95.88 119 SER A CA 1
ATOM 972 C C . SER A 1 119 ? -7.741 10.677 8.942 1.00 95.88 119 SER A C 1
ATOM 974 O O . SER A 1 119 ? -8.935 10.406 8.774 1.00 95.88 119 SER A O 1
ATOM 976 N N . GLY A 1 120 ? -6.970 9.987 9.791 1.00 96.69 120 GLY A N 1
ATOM 977 C CA . GLY A 1 120 ? -7.422 8.830 10.565 1.00 96.69 120 GLY A CA 1
ATOM 978 C C . GLY A 1 120 ? -7.750 7.605 9.709 1.00 96.69 120 GLY A C 1
ATOM 979 O O . GLY A 1 120 ? -8.526 6.761 10.149 1.00 96.69 120 GLY A O 1
ATOM 980 N N . ILE A 1 121 ? -7.225 7.522 8.480 1.00 98.38 121 ILE A N 1
ATOM 981 C CA . ILE A 1 121 ? -7.359 6.314 7.662 1.00 98.38 121 ILE A CA 1
ATOM 982 C C . ILE A 1 121 ? -6.611 5.149 8.306 1.00 98.38 121 ILE A C 1
ATOM 984 O O . ILE A 1 121 ? -5.482 5.296 8.781 1.00 98.38 121 ILE A O 1
ATOM 988 N N . LEU A 1 122 ? -7.249 3.984 8.304 1.00 98.62 122 LEU A N 1
ATOM 989 C CA . LEU A 1 122 ? -6.715 2.754 8.863 1.00 98.62 122 LEU A CA 1
ATOM 990 C C . LEU A 1 122 ? -6.587 1.682 7.772 1.00 98.62 122 LEU A C 1
ATOM 992 O O . LEU A 1 122 ? -7.340 1.704 6.790 1.00 98.62 122 LEU A O 1
ATOM 996 N N . PRO A 1 123 ? -5.662 0.719 7.929 1.00 98.69 123 PRO A N 1
ATOM 997 C CA . PRO A 1 123 ? -5.544 -0.420 7.029 1.00 98.69 123 PRO A CA 1
ATOM 998 C C . PRO A 1 123 ? -6.883 -1.142 6.853 1.00 98.69 123 PRO A C 1
ATOM 1000 O O . PRO A 1 123 ? -7.599 -1.390 7.823 1.00 98.69 123 PRO A O 1
ATOM 1003 N N . CYS A 1 124 ? -7.211 -1.539 5.622 1.00 98.62 124 CYS A N 1
ATOM 1004 C CA . CYS A 1 124 ? -8.270 -2.522 5.410 1.00 98.62 124 CYS A CA 1
ATOM 1005 C C . CYS A 1 124 ? -7.891 -3.807 6.157 1.00 98.62 124 CYS A C 1
ATOM 1007 O O . CYS A 1 124 ? -6.846 -4.401 5.890 1.00 98.62 124 CYS A O 1
ATOM 1009 N N . ARG A 1 125 ? -8.739 -4.249 7.089 1.00 98.25 125 ARG A N 1
ATOM 1010 C CA . ARG A 1 125 ? -8.425 -5.354 8.011 1.00 98.25 125 ARG A CA 1
ATOM 1011 C C . ARG A 1 125 ? -8.095 -6.657 7.283 1.00 98.25 125 ARG A C 1
ATOM 1013 O O . ARG A 1 125 ? -7.085 -7.294 7.578 1.00 98.25 125 ARG A O 1
ATOM 1020 N N . VAL A 1 126 ? -8.925 -7.023 6.300 1.00 98.25 126 VAL A N 1
ATOM 1021 C CA . VAL A 1 126 ? -8.753 -8.238 5.482 1.00 98.25 126 VAL A CA 1
ATOM 1022 C C . VAL A 1 126 ? -7.427 -8.182 4.727 1.00 98.25 126 VAL A C 1
ATOM 1024 O O . VAL A 1 126 ? -6.685 -9.165 4.696 1.00 98.25 126 VAL A O 1
ATOM 1027 N N . TYR A 1 127 ? -7.112 -7.022 4.148 1.00 98.50 127 TYR A N 1
ATOM 1028 C CA . TYR A 1 127 ? -5.890 -6.831 3.380 1.00 98.50 127 TYR A CA 1
ATOM 1029 C C . TYR A 1 127 ? -4.640 -6.827 4.265 1.00 98.50 127 TYR A C 1
ATOM 1031 O O . TYR A 1 127 ? -3.684 -7.535 3.961 1.00 98.50 127 TYR A O 1
ATOM 1039 N N . LEU A 1 128 ? -4.663 -6.124 5.402 1.00 98.69 128 LEU A N 1
ATOM 1040 C CA . LEU A 1 128 ? -3.557 -6.129 6.359 1.00 98.69 128 LEU A CA 1
ATOM 1041 C C . LEU A 1 128 ? -3.269 -7.547 6.859 1.00 98.69 128 LEU A C 1
ATOM 1043 O O . LEU A 1 128 ? -2.116 -7.973 6.858 1.00 98.69 128 LEU A O 1
ATOM 1047 N N . ARG A 1 129 ? -4.305 -8.312 7.224 1.00 98.38 129 ARG A N 1
ATOM 1048 C CA . ARG A 1 129 ? -4.133 -9.714 7.620 1.00 98.38 129 ARG A CA 1
ATOM 1049 C C . ARG A 1 129 ? -3.502 -10.545 6.504 1.00 98.38 129 ARG A C 1
ATOM 1051 O O . ARG A 1 129 ? -2.615 -11.347 6.784 1.00 98.38 129 ARG A O 1
ATOM 1058 N N . HIS A 1 130 ? -3.942 -10.369 5.259 1.00 98.00 130 HIS A N 1
ATOM 1059 C CA . HIS A 1 130 ? -3.337 -11.046 4.113 1.00 98.00 130 HIS A CA 1
ATOM 1060 C C . HIS A 1 130 ? -1.845 -10.712 3.979 1.00 98.00 130 HIS A C 1
ATOM 1062 O O . HIS A 1 130 ? -1.045 -11.642 3.893 1.00 98.00 130 HIS A O 1
ATOM 1068 N N . CYS A 1 131 ? -1.462 -9.434 4.063 1.00 98.12 131 CYS A N 1
ATOM 1069 C CA . CYS A 1 131 ? -0.057 -9.021 4.036 1.00 98.12 131 CYS A CA 1
ATOM 1070 C C . CYS A 1 131 ? 0.748 -9.683 5.161 1.00 98.12 131 CYS A C 1
ATOM 1072 O O . CYS A 1 131 ? 1.785 -10.279 4.887 1.00 98.12 131 CYS A O 1
ATOM 1074 N N . LEU A 1 132 ? 0.245 -9.651 6.402 1.00 98.38 132 LEU A N 1
ATOM 1075 C CA . LEU A 1 132 ? 0.902 -10.255 7.570 1.00 98.38 132 LEU A CA 1
ATOM 1076 C C . LEU A 1 132 ? 1.113 -11.763 7.401 1.00 98.38 132 LEU A C 1
ATOM 1078 O O . LEU A 1 132 ? 2.177 -12.280 7.735 1.00 98.38 132 LEU A O 1
ATOM 1082 N N . LEU A 1 133 ? 0.120 -12.482 6.869 1.00 97.69 133 LEU A N 1
ATOM 1083 C CA . LEU A 1 133 ? 0.256 -13.910 6.581 1.00 97.69 133 LEU A CA 1
ATOM 1084 C C . LEU A 1 133 ? 1.268 -14.178 5.464 1.00 97.69 133 LEU A C 1
ATOM 1086 O O . LEU A 1 133 ? 2.037 -15.131 5.579 1.00 97.69 133 LEU A O 1
ATOM 1090 N N . ALA A 1 134 ? 1.282 -13.352 4.417 1.00 96.94 134 ALA A N 1
ATOM 1091 C CA . ALA A 1 134 ? 2.216 -13.487 3.307 1.00 96.94 134 ALA A CA 1
ATOM 1092 C C . ALA A 1 134 ? 3.666 -13.285 3.772 1.00 96.94 134 ALA A C 1
ATOM 1094 O O . ALA A 1 134 ? 4.496 -14.165 3.559 1.00 96.94 134 ALA A O 1
ATOM 1095 N N . VAL A 1 135 ? 3.967 -12.197 4.494 1.00 97.38 135 VAL A N 1
ATOM 1096 C CA . VAL A 1 135 ? 5.335 -11.957 4.993 1.00 97.38 135 VAL A CA 1
ATOM 1097 C C . VAL A 1 135 ? 5.756 -12.984 6.044 1.00 97.38 135 VAL A C 1
ATOM 1099 O O . VAL A 1 135 ? 6.898 -13.430 6.034 1.00 97.38 135 VAL A O 1
ATOM 1102 N N . LYS A 1 136 ? 4.824 -13.471 6.877 1.00 97.00 136 LYS A N 1
ATOM 1103 C CA . LYS A 1 136 ? 5.107 -14.542 7.843 1.00 97.00 136 LYS A CA 1
ATOM 1104 C C . LYS A 1 136 ? 5.518 -15.855 7.170 1.00 97.00 136 LYS A C 1
ATOM 1106 O O . LYS A 1 136 ? 6.332 -16.586 7.724 1.00 97.00 136 LYS A O 1
ATOM 1111 N N . LYS A 1 137 ? 4.968 -16.167 5.991 1.00 96.56 137 LYS A N 1
ATOM 1112 C CA . LYS A 1 137 ? 5.357 -17.357 5.210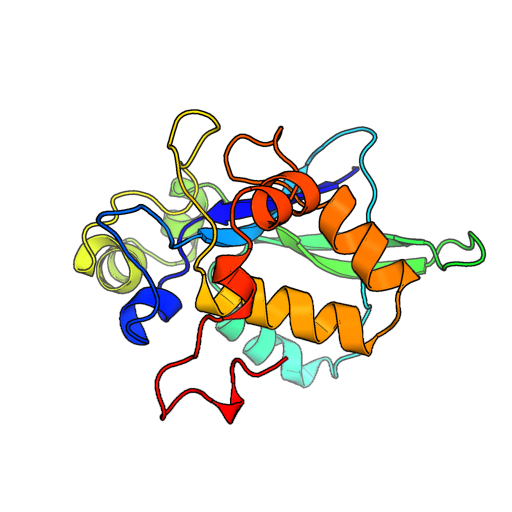 1.00 96.56 137 LYS A CA 1
ATOM 1113 C C . LYS A 1 137 ? 6.771 -17.252 4.635 1.00 96.56 137 LYS A C 1
ATOM 1115 O O . LYS A 1 137 ? 7.378 -18.288 4.386 1.00 96.56 137 LYS A O 1
ATOM 1120 N N . LEU A 1 138 ? 7.279 -16.036 4.427 1.00 95.88 138 LEU A N 1
ATOM 1121 C CA . LEU A 1 138 ? 8.621 -15.794 3.887 1.00 95.88 138 LEU A CA 1
ATOM 1122 C C . LEU A 1 138 ? 9.721 -15.894 4.952 1.00 95.88 138 LEU A C 1
ATOM 1124 O O . LEU A 1 138 ? 10.869 -16.154 4.606 1.00 95.88 138 LEU A O 1
ATOM 1128 N N . GLY A 1 139 ? 9.378 -15.732 6.232 1.00 97.38 139 GLY A N 1
ATOM 1129 C CA . GLY A 1 139 ? 10.299 -15.905 7.353 1.00 97.38 139 GLY A CA 1
ATOM 1130 C C . GLY A 1 139 ? 10.097 -14.864 8.449 1.00 97.38 139 GLY A C 1
ATOM 1131 O O . GLY A 1 139 ? 9.460 -13.833 8.238 1.00 97.38 139 GLY A O 1
ATOM 1132 N N . GLU A 1 140 ? 10.649 -15.141 9.630 1.00 97.50 140 GLU A N 1
ATOM 1133 C CA . GLU A 1 140 ? 10.546 -14.258 10.800 1.00 97.50 140 GLU A CA 1
ATOM 1134 C C . GLU A 1 140 ? 11.219 -12.903 10.552 1.00 97.50 140 GLU A C 1
ATOM 1136 O O . GLU A 1 140 ? 10.597 -11.874 10.777 1.00 97.50 140 GLU A O 1
ATOM 1141 N N . GLU A 1 141 ? 12.414 -12.886 9.954 1.00 97.12 141 GLU A N 1
ATOM 1142 C CA . GLU A 1 141 ? 13.126 -11.640 9.625 1.00 97.12 141 GLU A CA 1
ATOM 1143 C C . GLU A 1 141 ? 12.330 -10.736 8.666 1.00 97.12 141 GLU A C 1
ATOM 1145 O O . GLU A 1 141 ? 12.294 -9.518 8.832 1.00 97.12 141 GLU A O 1
ATOM 1150 N N . VAL A 1 142 ? 11.643 -11.328 7.680 1.00 97.69 142 VAL A N 1
ATOM 1151 C CA . VAL A 1 142 ? 10.806 -10.587 6.719 1.00 97.69 142 VAL A CA 1
ATOM 1152 C C . VAL A 1 142 ? 9.548 -10.047 7.397 1.00 97.69 142 VAL A C 1
ATOM 1154 O O . VAL A 1 142 ? 9.125 -8.923 7.122 1.00 97.69 142 VAL A O 1
ATOM 1157 N N . TYR A 1 143 ? 8.946 -10.837 8.288 1.00 98.44 143 TYR A N 1
ATOM 1158 C CA . TYR A 1 143 ? 7.811 -10.401 9.093 1.00 98.44 143 TYR A CA 1
ATOM 1159 C C . TYR A 1 143 ? 8.193 -9.230 10.005 1.00 98.44 143 TYR A C 1
ATOM 1161 O O . TYR A 1 143 ? 7.488 -8.219 10.013 1.00 98.44 143 TYR A O 1
ATOM 1169 N N . ASP A 1 144 ? 9.308 -9.349 10.724 1.00 98.50 144 ASP A N 1
ATOM 1170 C CA . ASP A 1 144 ? 9.796 -8.345 11.667 1.00 98.50 144 ASP A CA 1
ATOM 1171 C C . ASP A 1 144 ? 10.132 -7.027 10.967 1.00 98.50 144 ASP A C 1
ATOM 1173 O O . ASP A 1 144 ? 9.697 -5.966 11.425 1.00 98.50 144 ASP A O 1
ATOM 1177 N N . ASP A 1 145 ? 10.814 -7.083 9.816 1.00 98.56 145 ASP A N 1
ATOM 1178 C CA . ASP A 1 145 ? 11.028 -5.903 8.977 1.00 98.56 145 ASP A CA 1
ATOM 1179 C C . ASP A 1 145 ? 9.695 -5.281 8.553 1.00 98.56 145 ASP A C 1
ATOM 1181 O O . ASP A 1 145 ? 9.499 -4.075 8.724 1.00 98.56 145 ASP A O 1
ATOM 1185 N N . PHE A 1 146 ? 8.754 -6.087 8.044 1.00 98.69 146 PHE A N 1
ATOM 1186 C CA . PHE A 1 146 ? 7.468 -5.586 7.567 1.00 98.69 146 PHE A CA 1
ATOM 1187 C C . PHE A 1 146 ? 6.708 -4.822 8.643 1.00 98.69 146 PHE A C 1
ATOM 1189 O O . PHE A 1 146 ? 6.257 -3.702 8.392 1.00 98.69 146 PHE A O 1
ATOM 1196 N N . VAL A 1 147 ? 6.570 -5.397 9.838 1.00 98.69 147 VAL A N 1
ATOM 1197 C CA . VAL A 1 147 ? 5.787 -4.767 10.906 1.00 98.69 147 VAL A CA 1
ATOM 1198 C C . VAL A 1 147 ? 6.493 -3.557 11.519 1.00 98.69 147 VAL A C 1
ATOM 1200 O O . VAL A 1 147 ? 5.807 -2.647 11.983 1.00 98.69 147 VAL A O 1
ATOM 1203 N N . ALA A 1 148 ? 7.829 -3.514 11.501 1.00 98.62 148 ALA A N 1
ATOM 1204 C CA . ALA A 1 148 ? 8.614 -2.418 12.073 1.00 98.62 148 ALA A CA 1
ATOM 1205 C C . ALA A 1 148 ? 8.805 -1.226 11.119 1.00 98.62 148 ALA A C 1
ATOM 1207 O O . ALA A 1 148 ? 8.926 -0.093 11.578 1.00 98.62 148 ALA A O 1
ATOM 1208 N N . THR A 1 149 ? 8.828 -1.463 9.804 1.00 98.62 149 THR A N 1
ATOM 1209 C CA . THR A 1 149 ? 9.132 -0.437 8.781 1.00 98.62 149 THR A CA 1
ATOM 1210 C C . THR A 1 149 ? 7.923 -0.035 7.930 1.00 98.62 149 THR A C 1
ATOM 1212 O O . THR A 1 149 ? 8.043 0.739 6.975 1.00 98.62 149 THR A O 1
ATOM 1215 N N . THR A 1 150 ? 6.740 -0.555 8.263 1.00 98.81 150 THR A N 1
ATOM 1216 C CA . THR A 1 150 ? 5.467 -0.159 7.653 1.00 98.81 150 THR A CA 1
ATOM 1217 C C . THR A 1 150 ? 4.644 0.640 8.647 1.00 98.81 150 THR A C 1
ATOM 1219 O O . THR A 1 150 ? 4.538 0.259 9.811 1.00 98.81 150 THR A O 1
ATOM 1222 N N . TYR A 1 151 ? 4.028 1.721 8.175 1.00 98.69 151 TYR A N 1
ATOM 1223 C CA . TYR A 1 151 ? 3.335 2.689 9.021 1.00 98.69 151 TYR A CA 1
ATOM 1224 C C . TYR A 1 151 ? 1.851 2.825 8.670 1.00 98.69 151 TYR A C 1
ATOM 1226 O O . TYR A 1 151 ? 1.423 2.527 7.549 1.00 98.69 151 TYR A O 1
ATOM 1234 N N . LEU A 1 152 ? 1.067 3.317 9.627 1.00 98.69 152 LEU A N 1
ATOM 1235 C CA . LEU A 1 152 ? -0.297 3.787 9.394 1.00 98.69 152 LEU A CA 1
ATOM 1236 C C . LEU A 1 152 ? -0.310 5.095 8.586 1.00 98.69 152 LEU A C 1
ATOM 1238 O O . LEU A 1 152 ? 0.731 5.678 8.273 1.00 98.69 152 LEU A O 1
ATOM 1242 N N . GLY A 1 153 ? -1.513 5.586 8.274 1.00 97.81 153 GLY A N 1
ATOM 1243 C CA . GLY A 1 153 ? -1.711 6.879 7.618 1.00 97.81 153 GLY A CA 1
ATOM 1244 C C . GLY A 1 153 ? -1.131 8.062 8.401 1.00 97.81 153 GLY A C 1
ATOM 1245 O O . GLY A 1 153 ? -0.735 9.055 7.797 1.00 97.81 153 GLY A O 1
ATOM 1246 N N . ASP A 1 154 ? -0.982 7.946 9.722 1.00 98.00 154 ASP A N 1
ATOM 1247 C CA . ASP A 1 154 ? -0.316 8.952 10.564 1.00 98.00 154 ASP A CA 1
ATOM 1248 C C . ASP A 1 154 ? 1.207 9.019 10.378 1.00 98.00 154 ASP A C 1
ATOM 1250 O O . ASP A 1 154 ? 1.856 9.942 10.879 1.00 98.00 154 ASP A O 1
ATOM 1254 N N . ARG A 1 155 ? 1.774 8.047 9.645 1.00 97.62 155 ARG A N 1
ATOM 1255 C CA . ARG A 1 155 ? 3.194 7.950 9.297 1.00 97.62 155 ARG A CA 1
ATOM 1256 C C . ARG A 1 155 ? 4.134 7.893 10.503 1.00 97.62 155 ARG A C 1
ATOM 1258 O O . ARG A 1 155 ? 5.327 8.164 10.359 1.00 97.62 155 ARG A O 1
ATOM 1265 N N . THR A 1 156 ? 3.585 7.539 11.660 1.00 97.81 156 THR A N 1
ATOM 1266 C CA . THR A 1 156 ? 4.277 7.495 12.946 1.00 97.81 156 THR A CA 1
ATOM 1267 C C . THR A 1 156 ? 4.083 6.137 13.597 1.00 97.81 156 THR A C 1
ATOM 1269 O O . THR A 1 156 ? 5.065 5.496 13.957 1.00 97.81 156 THR A O 1
ATOM 1272 N N . THR A 1 157 ? 2.839 5.669 13.693 1.00 98.62 157 THR A N 1
ATOM 1273 C CA . THR A 1 157 ? 2.524 4.369 14.275 1.00 98.62 157 THR A CA 1
ATOM 1274 C C . THR A 1 157 ? 2.899 3.261 13.306 1.00 98.62 157 THR A C 1
ATOM 1276 O O . THR A 1 157 ? 2.453 3.220 12.156 1.00 98.62 157 THR A O 1
ATOM 1279 N N . THR A 1 158 ? 3.736 2.350 13.783 1.00 98.81 158 THR A N 1
ATOM 1280 C CA . THR A 1 158 ? 4.149 1.158 13.046 1.00 98.81 158 THR A CA 1
ATOM 1281 C C . THR A 1 158 ? 3.028 0.125 13.012 1.00 98.81 158 THR A C 1
ATOM 1283 O O . THR A 1 158 ? 2.151 0.078 13.881 1.00 98.81 158 THR A O 1
ATOM 1286 N N . ILE A 1 159 ? 3.068 -0.772 12.029 1.00 98.75 159 ILE A N 1
ATOM 1287 C CA . ILE A 1 159 ? 2.142 -1.906 11.986 1.00 98.75 159 ILE A CA 1
ATOM 1288 C C . ILE A 1 159 ? 2.316 -2.808 13.205 1.00 98.75 159 ILE A C 1
ATOM 1290 O O . ILE A 1 159 ? 1.318 -3.336 13.687 1.00 98.75 159 ILE A O 1
ATOM 1294 N N . LYS A 1 160 ? 3.531 -2.925 13.750 1.00 98.69 160 LYS A N 1
ATOM 1295 C CA . LYS A 1 160 ? 3.794 -3.646 14.999 1.00 98.69 160 LYS A CA 1
ATOM 1296 C C . LYS A 1 160 ? 2.949 -3.112 16.158 1.00 98.69 160 LYS A C 1
ATOM 1298 O O . LYS A 1 160 ? 2.169 -3.864 16.736 1.00 98.69 160 LYS A O 1
ATOM 1303 N N . GLU A 1 161 ? 3.046 -1.816 16.444 1.00 98.75 161 GLU A N 1
ATOM 1304 C CA . GLU A 1 161 ? 2.267 -1.172 17.512 1.00 98.75 161 GLU A CA 1
ATOM 1305 C C . GLU A 1 161 ? 0.759 -1.308 17.257 1.00 98.75 161 GLU A C 1
ATOM 1307 O O . GLU A 1 161 ? -0.020 -1.606 18.166 1.00 98.75 161 GLU A O 1
ATOM 1312 N N . TYR A 1 162 ? 0.337 -1.142 16.000 1.00 98.69 162 TYR A N 1
ATOM 1313 C CA . TYR A 1 162 ? -1.071 -1.226 15.630 1.00 98.69 162 TYR A CA 1
ATOM 1314 C C . TYR A 1 162 ? -1.670 -2.617 15.868 1.00 98.69 162 TYR A C 1
ATOM 1316 O O . TYR A 1 162 ? -2.759 -2.713 16.437 1.00 98.69 162 TYR A O 1
ATOM 1324 N N . ILE A 1 163 ? -0.987 -3.696 15.468 1.00 98.38 163 ILE A N 1
ATOM 1325 C CA . ILE A 1 163 ? -1.502 -5.066 15.639 1.00 98.38 163 ILE A CA 1
ATOM 1326 C C . ILE A 1 163 ? -1.405 -5.557 17.086 1.00 98.38 163 ILE A C 1
ATOM 1328 O O . ILE A 1 163 ? -2.242 -6.359 17.496 1.00 98.38 163 ILE A O 1
ATOM 1332 N N . GLU A 1 164 ? -0.443 -5.059 17.870 1.00 98.38 164 GLU A N 1
ATOM 1333 C CA . GLU A 1 164 ? -0.367 -5.308 19.317 1.00 98.38 164 GLU A CA 1
ATOM 1334 C C . GLU A 1 164 ? -1.567 -4.684 20.044 1.00 98.38 164 GLU A C 1
ATOM 1336 O O . GLU A 1 164 ? -2.187 -5.332 20.890 1.00 98.38 164 GLU A O 1
ATOM 1341 N N . ALA A 1 165 ? -1.958 -3.464 19.661 1.00 98.38 165 ALA A N 1
ATOM 1342 C CA . ALA A 1 165 ? -3.157 -2.807 20.179 1.00 98.38 165 ALA A CA 1
ATOM 1343 C C . ALA A 1 165 ? -4.468 -3.399 19.620 1.00 98.38 165 ALA A C 1
ATOM 1345 O O . ALA A 1 165 ? -5.517 -3.292 20.257 1.00 98.38 165 ALA A O 1
ATOM 1346 N N . ASN A 1 166 ? -4.427 -4.035 18.442 1.00 97.88 166 ASN A N 1
ATOM 1347 C CA . ASN A 1 166 ? -5.599 -4.546 17.724 1.00 97.88 166 ASN A CA 1
ATOM 1348 C C . ASN A 1 166 ? -5.426 -6.018 17.295 1.00 97.88 166 ASN A C 1
ATOM 1350 O O . ASN A 1 166 ? -5.509 -6.337 16.103 1.00 97.88 166 ASN A O 1
ATOM 1354 N N . PRO A 1 167 ? -5.265 -6.964 18.240 1.00 97.31 167 PRO A N 1
ATOM 1355 C CA . PRO A 1 167 ? -4.969 -8.365 17.917 1.00 97.31 167 PRO A CA 1
ATOM 1356 C C . PRO A 1 167 ? -6.087 -9.060 17.122 1.00 97.31 167 PRO A C 1
ATOM 1358 O O . PRO A 1 167 ? -5.857 -10.071 16.456 1.00 97.31 167 PRO A O 1
ATOM 1361 N N . SER A 1 168 ? -7.303 -8.501 17.135 1.00 97.38 168 SER A N 1
ATOM 1362 C CA . SER A 1 168 ? -8.444 -8.985 16.352 1.00 97.38 168 SER A CA 1
ATOM 1363 C C . SER A 1 168 ? -8.215 -8.942 14.837 1.00 97.38 168 SER A C 1
ATOM 1365 O O . SER A 1 168 ? -8.918 -9.644 14.114 1.00 97.38 168 SER A O 1
ATOM 1367 N N . ILE A 1 169 ? -7.232 -8.180 14.337 1.00 97.25 169 ILE A N 1
ATOM 1368 C CA . ILE A 1 169 ? -6.865 -8.154 12.909 1.00 97.25 169 ILE A CA 1
ATOM 1369 C C . ILE A 1 169 ? -6.515 -9.559 12.412 1.00 97.25 169 ILE A C 1
ATOM 1371 O O . ILE A 1 169 ? -6.915 -9.949 11.320 1.00 97.25 169 ILE A O 1
ATOM 1375 N N . MET A 1 170 ? -5.843 -10.372 13.231 1.00 96.69 170 MET A N 1
ATOM 1376 C CA . MET A 1 170 ? -5.460 -11.735 12.845 1.00 96.69 170 MET A CA 1
ATOM 1377 C C . MET A 1 170 ? -6.641 -12.714 12.786 1.00 96.69 170 MET A C 1
ATOM 1379 O O . MET A 1 170 ? -6.525 -13.780 12.171 1.00 96.69 170 MET A O 1
ATOM 1383 N N . LEU A 1 171 ? -7.782 -12.350 13.379 1.00 96.19 171 LEU A N 1
ATOM 1384 C CA . LEU A 1 171 ? -9.021 -13.131 13.350 1.00 96.19 171 LEU A CA 1
ATOM 1385 C C . LEU A 1 171 ? -9.896 -12.816 12.130 1.00 96.19 171 LEU A C 1
ATOM 1387 O O . LEU A 1 171 ? -10.839 -13.563 11.863 1.00 96.19 171 LEU A O 1
ATOM 1391 N N . GLU A 1 172 ? -9.583 -11.742 11.401 1.00 95.56 172 GLU A N 1
ATOM 1392 C CA . GLU A 1 172 ? -10.337 -11.300 10.231 1.00 95.56 172 GLU A CA 1
ATOM 1393 C C . GLU A 1 172 ? -10.421 -12.406 9.172 1.00 95.56 172 GLU A C 1
ATOM 1395 O O . GLU A 1 172 ? -9.467 -13.159 8.951 1.00 95.56 172 GLU A O 1
ATOM 1400 N N . ARG A 1 173 ? -11.563 -12.523 8.495 1.00 93.75 173 ARG A N 1
ATOM 1401 C CA . ARG A 1 173 ? -11.736 -13.503 7.418 1.00 93.75 173 ARG A CA 1
ATOM 1402 C C . ARG A 1 173 ? -12.184 -12.790 6.156 1.00 93.75 173 ARG A C 1
ATOM 1404 O O . ARG A 1 173 ? -13.112 -11.988 6.227 1.00 93.75 173 ARG A O 1
ATOM 1411 N N . PRO A 1 174 ? -11.577 -13.090 4.998 1.00 93.75 174 PRO A N 1
ATOM 1412 C CA . PRO A 1 174 ? -12.127 -12.586 3.758 1.00 93.75 174 PRO A CA 1
ATOM 1413 C C . PRO A 1 174 ? -13.538 -13.146 3.535 1.00 93.75 174 PRO A C 1
ATOM 1415 O O . PRO A 1 174 ? -13.847 -14.254 3.995 1.00 93.75 174 PRO A O 1
ATOM 1418 N N . PRO A 1 175 ? -14.387 -12.422 2.789 1.00 93.31 175 PRO A N 1
ATOM 1419 C CA . PRO A 1 175 ? -15.631 -12.969 2.270 1.00 93.31 175 PRO A CA 1
ATOM 1420 C C . PRO A 1 175 ? -15.394 -14.318 1.565 1.00 93.31 175 PRO A C 1
ATOM 1422 O O . PRO A 1 175 ? -14.344 -14.488 0.940 1.00 93.31 175 PRO A O 1
ATOM 1425 N N . PRO A 1 176 ? -16.356 -15.265 1.588 1.00 94.00 176 PRO A N 1
ATOM 1426 C CA . PRO A 1 176 ? -16.153 -16.615 1.050 1.00 94.00 176 PRO A CA 1
ATOM 1427 C C . PRO A 1 176 ? -15.616 -16.660 -0.388 1.00 94.00 176 PRO A C 1
ATOM 1429 O O . PRO A 1 176 ? -14.758 -17.476 -0.701 1.00 94.00 176 PRO A O 1
ATOM 1432 N N . HIS A 1 177 ? -16.064 -15.741 -1.247 1.00 92.25 177 HIS A N 1
ATOM 1433 C CA . HIS A 1 177 ? -15.645 -15.653 -2.649 1.00 92.25 177 HIS A CA 1
ATOM 1434 C C . HIS A 1 177 ? -14.231 -15.071 -2.856 1.00 92.25 177 HIS A C 1
ATOM 1436 O O . HIS A 1 177 ? -13.771 -14.976 -3.989 1.00 92.25 177 HIS A O 1
ATOM 1442 N N . LEU A 1 178 ? -13.544 -14.662 -1.783 1.00 94.19 178 LEU A N 1
ATOM 1443 C CA . LEU A 1 178 ? -12.207 -14.055 -1.813 1.00 94.19 178 LEU A CA 1
ATOM 1444 C C . LEU A 1 178 ? -11.193 -14.801 -0.936 1.00 94.19 178 LEU A C 1
ATOM 1446 O O . LEU A 1 178 ? -10.083 -14.304 -0.735 1.00 94.19 178 LEU A O 1
ATOM 1450 N N . VAL A 1 179 ? -11.549 -15.978 -0.412 1.00 91.88 179 VAL A N 1
ATOM 1451 C CA . VAL A 1 179 ? -10.663 -16.786 0.441 1.00 91.88 179 VAL A CA 1
ATOM 1452 C C . VAL A 1 179 ? -9.348 -17.081 -0.269 1.00 91.88 179 VAL A C 1
ATOM 1454 O O . VAL A 1 179 ? -8.291 -16.799 0.292 1.00 91.88 179 VAL A O 1
ATOM 1457 N N . ASP A 1 180 ? -9.396 -17.525 -1.523 1.00 89.06 180 ASP A N 1
ATOM 1458 C CA . ASP A 1 180 ? -8.191 -17.852 -2.295 1.00 89.06 180 ASP A CA 1
ATOM 1459 C C . ASP A 1 180 ? -7.313 -16.624 -2.577 1.00 89.06 180 ASP A C 1
ATOM 1461 O O . ASP A 1 180 ? -6.116 -16.752 -2.820 1.00 89.06 180 ASP A O 1
ATOM 1465 N N . ARG A 1 181 ? -7.888 -15.415 -2.510 1.00 89.62 181 ARG A N 1
ATOM 1466 C CA . ARG A 1 181 ? -7.168 -14.163 -2.761 1.00 89.62 181 ARG A CA 1
ATOM 1467 C C . ARG A 1 181 ? -6.520 -13.571 -1.507 1.00 89.62 181 ARG A C 1
ATOM 1469 O O . ARG A 1 181 ? -5.479 -12.941 -1.633 1.00 89.62 181 ARG A O 1
ATOM 1476 N N . TYR A 1 182 ? -7.127 -13.734 -0.330 1.00 91.81 182 TYR A N 1
ATOM 1477 C CA . TYR A 1 182 ? -6.729 -13.049 0.913 1.00 91.81 182 TYR A CA 1
ATOM 1478 C C . TYR A 1 182 ? -6.423 -14.021 2.071 1.00 91.81 182 TYR A C 1
ATOM 1480 O O . TYR A 1 182 ? -6.784 -13.776 3.225 1.00 91.81 182 TYR A O 1
ATOM 1488 N N . SER A 1 183 ? -5.746 -15.136 1.777 1.00 87.19 183 SER A N 1
ATOM 1489 C CA . SER A 1 183 ? -5.345 -16.152 2.777 1.00 87.19 183 SER A CA 1
ATOM 1490 C C . SER A 1 183 ? -3.833 -16.232 3.030 1.00 87.19 183 SER A C 1
ATOM 1492 O O . SER A 1 183 ? -3.337 -17.225 3.573 1.00 87.19 183 SER A O 1
ATOM 1494 N N . GLY A 1 184 ? -3.117 -15.159 2.686 1.00 80.12 184 GLY A N 1
ATOM 1495 C CA . GLY A 1 184 ? -1.654 -15.071 2.769 1.00 80.12 184 GLY A CA 1
ATOM 1496 C C . GLY A 1 184 ? -1.017 -15.554 1.490 1.00 80.12 184 GLY A C 1
ATOM 1497 O O . GLY A 1 184 ? -0.692 -16.755 1.432 1.00 80.12 184 GLY A O 1
#

Organism: Phytophthora ramorum (NCBI:txid164328)

Secondary structure (DSSP, 8-state):
--EEEEEEEE-HHHHHTT--BTTTTEEEEEEEEE-TT-----------GGGHHHHHHHTTTSEEEEEEEE-TTS-EEEEEEEEE---HHHHHHHH-HHHHHHHTGGGT-S-SS---TTS--EE-HHHHHHHHHHHHHH-HHHHHHHHHHEE-TTSSSBHHHHHHH-GGGGG----GGGTTTS--

Sequence (184 aa):
MDFRRVFAHPASIFFQRGIANLQTKEMASLSTEPAPGCSFLVSVFEIPEDLLPDFYEREEEFQIIRARFHELDGRVGAEALMCTRWSDEEYIAKRGQDTFDIKYKAYGLDTIWGWDAQSGILPCRVYLRHCLLAVKKLGEEVYDDFVATTYLGDRTTTIKEYIEANPSIMLERPPPHLVDRYSG

pLDDT: mean 96.21, std 2.91, range [71.81, 98.81]

Radius of gyration: 16.41 Å; chains: 1; bounding box: 45×34×43 Å

Foldseek 3Di:
DAKFKEQFFAFLVCVVQVLADPVQLQGGDIFMDDDPPADFDDDADDDDPVCVVVVCVVLVQFDWDWDWDADPVRHTHDIGIGGHHDFPVVSCVVPNPVCCCVRAVVVVHPGGRPRALVNSRHHRLLQVLLVLQVQVVVHPVSNVRQQARYYYRNRPHGNVNVCVVVVCSNVDARDPVCRVPRVD